Protein AF-A0A831KLI6-F1 (afdb_monomer)

pLDDT: mean 72.56, std 19.34, range [30.7, 95.62]

Foldseek 3Di:
DAEAEEPDAQEDDLLVLLQLLLQGQAYEYEHEPLDDYDPNQVLCVVVRRYDYHYFPPPLPPPPVLVVVVVVVLVVCVVDVDDAPVLVLQAVLQDDDPPPPVVSVVVVVVCVPDDDDDPNSLLSSLSVLSVQVNLQVVVVVVVVVVVVVCVVVDDPVVVVVDDDDPPPPPDPVPCPPRDHHPPDLVSLLVNLVSSCVRVVPPPDPSHAYEYQDPSNVCSLQVLLQVLVDPDPVPGDHFDKDKAKAFGSSPPDSVCSPPPLSVVLNVLSVVLQVVLLPDPDDDDDVVNVVSSVVNRVSRCVVCVPPDGDIKIKMKTFRAAHDPVSCVVVVPNVNCHSHIYIYIYD

Secondary structure (DSSP, 8-state):
--EEEE-S-SS--HHHHHHHHHH-SEEEEE--TTPPPPHHHHHHHHTTSEEEEPPSS--S-HHHHHHHHHHHHHHHTT-SSS-HHHHHHHHHT---S-TTHHHHHHHHHHTTS--S-HHHHHHHHHHHHHHHHHHHHHHHHHHHHHHHHHHS--HHHHTTT---------GGG----------HHHHHHHHHHHHHH-TT-S-TTPEEEES-HHHHHHHHHHHHHHH-SSGGG--PPPEEEEEEE--TT--GGGGGSHHHHHHHHHHHHHHHHHHH---SS--HHHHHHHHHHHHHHHHHSTTS---EEEEEEEEPPPPPHHHHHH-TTGGGTTTPEEEEEE-

Nearest PDB structures (foldseek):
  1nah-assembly1_A  TM=3.993E-01  e=4.333E+00  Escherichia coli
  5d87-assembly1_A-2  TM=2.872E-01  e=2.585E+00  Staphylococcus aureus subsp. aureus str. Newman
  6k0g-assembly1_A  TM=3.721E-01  e=9.675E+00  Bifidobacterium longum subsp. longum JCM 1217
  7kn1-assembly2_B  TM=1.980E-01  e=2.899E+00  Stenotrophomonas maltophilia K279a
  8x89-assembly1_A  TM=1.775E-01  e=2.305E+00  Streptococcus pneumoniae

Structure (mmCIF, N/CA/C/O backbone):
data_AF-A0A831KLI6-F1
#
_entry.id   AF-A0A831KLI6-F1
#
loop_
_atom_site.group_PDB
_atom_site.id
_atom_site.type_symbol
_atom_site.label_atom_id
_atom_site.label_alt_id
_atom_site.label_comp_id
_atom_site.label_asym_id
_atom_site.label_entity_id
_atom_site.label_seq_id
_atom_site.pdbx_PDB_ins_code
_atom_site.Cartn_x
_atom_site.Cartn_y
_atom_site.Cartn_z
_atom_site.occupancy
_atom_site.B_iso_or_equiv
_atom_site.auth_seq_id
_atom_site.auth_comp_id
_atom_site.auth_asym_id
_atom_site.auth_atom_id
_atom_site.pdbx_PDB_model_num
ATOM 1 N N . MET A 1 1 ? -17.277 -5.459 -1.497 1.00 60.66 1 MET A N 1
ATOM 2 C CA . MET A 1 1 ? -16.083 -5.512 -0.639 1.00 60.66 1 MET A CA 1
ATOM 3 C C . MET A 1 1 ? -15.164 -4.387 -1.074 1.00 60.66 1 MET A C 1
ATOM 5 O O . MET A 1 1 ? -15.073 -4.155 -2.275 1.00 60.66 1 MET A O 1
ATOM 9 N N . SER A 1 2 ? -14.585 -3.651 -0.132 1.00 84.75 2 SER A N 1
ATOM 10 C CA . SER A 1 2 ? -13.558 -2.641 -0.400 1.00 84.75 2 SER A CA 1
ATOM 11 C C . SER A 1 2 ? -12.199 -3.334 -0.412 1.00 84.75 2 SER A C 1
ATOM 13 O O . SER A 1 2 ? -11.823 -3.945 0.587 1.00 84.75 2 SER A O 1
ATOM 15 N N . SER A 1 3 ? -11.485 -3.280 -1.535 1.00 91.69 3 SER A N 1
ATOM 16 C CA . SER A 1 3 ? -10.152 -3.877 -1.666 1.00 91.69 3 SER A CA 1
ATOM 17 C C . SER A 1 3 ? -9.147 -2.843 -2.152 1.00 91.69 3 SER A C 1
ATOM 19 O O . SER A 1 3 ? -9.482 -1.969 -2.959 1.00 91.69 3 SER A O 1
ATOM 21 N N . ALA A 1 4 ? -7.921 -2.951 -1.650 1.00 93.50 4 ALA A N 1
ATOM 22 C CA . ALA A 1 4 ? -6.818 -2.088 -2.046 1.00 93.50 4 ALA A CA 1
ATOM 23 C C . ALA A 1 4 ? -5.598 -2.914 -2.432 1.00 93.50 4 ALA A C 1
ATOM 25 O O . ALA A 1 4 ? -5.299 -3.908 -1.779 1.00 93.50 4 ALA A O 1
ATOM 26 N N . ILE A 1 5 ? -4.884 -2.485 -3.468 1.00 93.50 5 ILE A N 1
ATOM 27 C CA . ILE A 1 5 ? -3.534 -2.962 -3.760 1.00 93.50 5 ILE A CA 1
ATOM 28 C C . ILE A 1 5 ? -2.525 -2.013 -3.117 1.00 93.50 5 ILE A C 1
ATOM 30 O O . ILE A 1 5 ? -2.659 -0.798 -3.241 1.00 93.50 5 ILE A O 1
ATOM 34 N N . VAL A 1 6 ? -1.513 -2.552 -2.448 1.00 93.38 6 VAL A N 1
ATOM 35 C CA . VAL A 1 6 ? -0.385 -1.758 -1.961 1.00 93.38 6 VAL A CA 1
ATOM 36 C C . VAL A 1 6 ? 0.731 -1.778 -2.997 1.00 93.38 6 VAL A C 1
ATOM 38 O O . VAL A 1 6 ? 1.058 -2.841 -3.537 1.00 93.38 6 VAL A O 1
ATOM 41 N N . LEU A 1 7 ? 1.291 -0.607 -3.294 1.00 90.94 7 LEU A N 1
ATOM 42 C CA . LEU A 1 7 ? 2.421 -0.467 -4.196 1.00 90.94 7 LEU A CA 1
ATOM 43 C C . LEU A 1 7 ? 3.419 0.597 -3.729 1.00 90.94 7 LEU A C 1
ATOM 45 O O . LEU A 1 7 ? 3.000 1.621 -3.196 1.00 90.94 7 LEU A O 1
ATOM 49 N N . PRO A 1 8 ? 4.712 0.427 -4.057 1.00 84.00 8 PRO A N 1
ATOM 50 C CA . PRO A 1 8 ? 5.341 -0.783 -4.588 1.00 84.00 8 PRO A CA 1
ATOM 51 C C . PRO A 1 8 ? 5.835 -1.727 -3.475 1.00 84.00 8 PRO A C 1
ATOM 53 O O . PRO A 1 8 ? 6.639 -2.615 -3.755 1.00 84.00 8 PRO A O 1
ATOM 56 N N . GLU A 1 9 ? 5.405 -1.529 -2.222 1.00 85.31 9 GLU A N 1
ATOM 57 C CA . GLU A 1 9 ? 5.895 -2.292 -1.072 1.00 85.31 9 GLU A CA 1
ATOM 58 C C . GLU A 1 9 ? 5.579 -3.788 -1.206 1.00 85.31 9 GLU A C 1
ATOM 60 O O . GLU A 1 9 ? 4.427 -4.196 -1.359 1.00 85.31 9 GLU A O 1
ATOM 65 N N . GLY A 1 10 ? 6.624 -4.611 -1.112 1.00 82.00 10 GLY A N 1
ATOM 66 C CA . GLY A 1 10 ? 6.526 -6.068 -1.107 1.00 82.00 10 GLY A CA 1
ATOM 67 C C . GLY A 1 10 ? 6.403 -6.652 0.300 1.00 82.00 10 GLY A C 1
ATOM 68 O O . GLY A 1 10 ? 5.774 -7.692 0.468 1.00 82.00 10 GLY A O 1
ATOM 69 N N . ARG A 1 11 ? 6.952 -5.985 1.326 1.00 87.50 11 ARG A N 1
ATOM 70 C CA . ARG A 1 11 ? 6.796 -6.353 2.745 1.00 87.50 11 ARG A CA 1
ATOM 71 C C . ARG A 1 11 ? 6.300 -5.163 3.553 1.00 87.50 11 ARG A C 1
ATOM 73 O O . ARG A 1 11 ? 6.724 -4.029 3.341 1.00 87.50 11 ARG A O 1
ATOM 80 N N . ILE A 1 12 ? 5.414 -5.440 4.505 1.00 89.88 12 ILE A N 1
ATOM 81 C CA . ILE A 1 12 ? 4.783 -4.423 5.346 1.00 89.88 12 ILE A CA 1
ATOM 82 C C . ILE A 1 12 ? 4.947 -4.813 6.817 1.00 89.88 12 ILE A C 1
ATOM 84 O O . ILE A 1 12 ? 4.752 -5.972 7.197 1.00 89.88 12 ILE A O 1
ATOM 88 N N . GLN A 1 13 ? 5.320 -3.832 7.640 1.00 88.94 13 GLN A N 1
ATOM 89 C CA . GLN A 1 13 ? 5.386 -3.971 9.095 1.00 88.94 13 GLN A CA 1
ATOM 90 C C . GLN A 1 13 ? 3.985 -4.142 9.697 1.00 88.94 13 GLN A C 1
ATOM 92 O O . GLN A 1 13 ? 3.001 -3.620 9.173 1.00 88.94 13 GLN A O 1
ATOM 97 N N . GLU A 1 14 ? 3.896 -4.835 10.831 1.00 90.94 14 GLU A N 1
ATOM 98 C CA . GLU A 1 14 ? 2.619 -5.206 11.451 1.00 90.94 14 GLU A CA 1
ATOM 99 C C . GLU A 1 14 ? 1.673 -4.015 11.663 1.00 90.94 14 GLU A C 1
ATOM 101 O O . GLU A 1 14 ? 0.508 -4.090 11.278 1.00 90.94 14 GLU A O 1
ATOM 106 N N . GLY A 1 15 ? 2.170 -2.901 12.212 1.00 89.81 15 GLY A N 1
ATOM 107 C CA . GLY A 1 15 ? 1.345 -1.723 12.486 1.00 89.81 15 GLY A CA 1
ATOM 108 C C . GLY A 1 15 ? 0.712 -1.126 11.227 1.00 89.81 15 GLY A C 1
ATOM 109 O O . GLY A 1 15 ? -0.493 -0.878 11.195 1.00 89.81 15 GLY A O 1
ATOM 110 N N . HIS A 1 16 ? 1.494 -0.967 10.156 1.00 91.38 16 HIS A N 1
ATOM 111 C CA . HIS A 1 16 ? 0.978 -0.478 8.876 1.00 91.38 16 HIS A CA 1
ATOM 112 C C . HIS A 1 16 ? -0.025 -1.454 8.251 1.00 91.38 16 HIS A C 1
ATOM 114 O O . HIS A 1 16 ? -1.058 -1.025 7.733 1.00 91.38 16 HIS A O 1
ATOM 120 N N . LEU A 1 17 ? 0.233 -2.763 8.342 1.00 94.06 17 LEU A N 1
ATOM 121 C CA . LEU A 1 17 ? -0.682 -3.779 7.824 1.00 94.06 17 LEU A CA 1
ATOM 122 C C . LEU A 1 17 ? -2.017 -3.768 8.578 1.00 94.06 17 LEU A C 1
ATOM 124 O O . LEU A 1 17 ? -3.070 -3.794 7.947 1.00 94.06 17 LEU A O 1
ATOM 128 N N . LYS A 1 18 ? -1.993 -3.653 9.910 1.00 93.75 18 LYS A N 1
ATOM 129 C CA . LYS A 1 18 ? -3.202 -3.510 10.735 1.00 93.75 18 LYS A CA 1
ATOM 130 C C . LYS A 1 18 ? -4.011 -2.272 10.363 1.00 93.75 18 LYS A C 1
ATOM 132 O O . LYS A 1 18 ? -5.228 -2.367 10.217 1.00 93.75 18 LYS A O 1
ATOM 137 N N . ASN A 1 19 ? -3.350 -1.135 10.141 1.00 93.19 19 ASN A N 1
ATOM 138 C CA . ASN A 1 19 ? -4.022 0.091 9.702 1.00 93.19 19 ASN A CA 1
ATOM 139 C C . ASN A 1 19 ? -4.728 -0.100 8.350 1.00 93.19 19 ASN A C 1
ATOM 141 O O . ASN A 1 19 ? -5.876 0.311 8.189 1.00 93.19 19 ASN A O 1
ATOM 145 N N . LEU A 1 20 ? -4.087 -0.785 7.397 1.00 94.69 20 LEU A N 1
ATOM 146 C CA . LEU A 1 20 ? -4.710 -1.130 6.117 1.00 94.69 20 LEU A CA 1
ATOM 147 C C . LEU A 1 20 ? -5.895 -2.094 6.306 1.00 94.69 20 LEU A C 1
ATOM 149 O O . LEU A 1 20 ? -6.989 -1.837 5.805 1.00 94.69 20 LEU A O 1
ATOM 153 N N . CYS A 1 21 ? -5.726 -3.169 7.078 1.00 94.75 21 CYS A N 1
ATOM 154 C CA . CYS A 1 21 ? -6.779 -4.155 7.339 1.00 94.75 21 CYS A CA 1
ATOM 155 C C . CYS A 1 21 ? -7.966 -3.592 8.144 1.00 94.75 21 CYS A C 1
ATOM 157 O O . CYS A 1 21 ? -9.042 -4.198 8.152 1.00 94.75 21 CYS A O 1
ATOM 159 N N . ALA A 1 22 ? -7.806 -2.451 8.820 1.00 93.31 22 ALA A N 1
ATOM 160 C CA . ALA A 1 22 ? -8.903 -1.744 9.480 1.00 93.31 22 ALA A CA 1
ATOM 161 C C . ALA A 1 22 ? -9.786 -0.982 8.474 1.00 93.31 22 ALA A C 1
ATOM 163 O O . ALA A 1 22 ? -10.975 -0.790 8.723 1.00 93.31 22 ALA A O 1
ATOM 164 N N . LEU A 1 23 ? -9.222 -0.577 7.331 1.00 94.44 23 LEU A N 1
ATOM 165 C CA . LEU A 1 23 ? -9.899 0.222 6.304 1.00 94.44 23 LEU A CA 1
ATOM 166 C C . LEU A 1 23 ? -10.439 -0.616 5.136 1.00 94.44 23 LEU A C 1
ATOM 168 O O . LEU A 1 23 ? -11.442 -0.240 4.529 1.00 94.44 23 LEU A O 1
ATOM 172 N N . PHE A 1 24 ? -9.799 -1.745 4.828 1.00 95.00 24 PHE A N 1
ATOM 173 C CA . PHE A 1 24 ? -10.143 -2.600 3.689 1.00 95.00 24 PHE A CA 1
ATOM 174 C C . PHE A 1 24 ? -10.597 -3.988 4.139 1.00 95.00 24 PHE A C 1
ATOM 176 O O . PHE A 1 24 ? -10.147 -4.501 5.163 1.00 95.00 24 PHE A O 1
ATOM 183 N N . ASP A 1 25 ? -11.490 -4.598 3.356 1.00 92.88 25 ASP A N 1
ATOM 184 C CA . ASP A 1 25 ? -11.910 -5.988 3.565 1.00 92.88 25 ASP A CA 1
ATOM 185 C C . ASP A 1 25 ? -10.772 -6.949 3.211 1.00 92.88 25 ASP A C 1
ATOM 187 O O . ASP A 1 25 ? -10.506 -7.890 3.952 1.00 92.88 25 ASP A O 1
ATOM 191 N N . VAL A 1 26 ? -10.097 -6.684 2.087 1.00 94.31 26 VAL A N 1
ATOM 192 C CA . VAL A 1 26 ? -8.937 -7.445 1.614 1.00 94.31 26 VAL A CA 1
ATOM 193 C C . VAL A 1 26 ? -7.875 -6.472 1.119 1.00 94.31 26 VAL A C 1
ATOM 195 O O . VAL A 1 26 ? -8.136 -5.615 0.270 1.00 94.31 26 VAL A O 1
ATOM 198 N N . VAL A 1 27 ? -6.668 -6.619 1.649 1.00 95.19 27 VAL A N 1
ATOM 199 C CA . VAL A 1 27 ? -5.471 -5.938 1.164 1.00 95.19 27 VAL A CA 1
ATOM 200 C C . VAL A 1 27 ? -4.776 -6.869 0.180 1.00 95.19 27 VAL A C 1
ATOM 202 O O . VAL A 1 27 ? -4.622 -8.059 0.433 1.00 95.19 27 VAL A O 1
ATOM 205 N N . HIS A 1 28 ? -4.347 -6.345 -0.955 1.00 94.62 28 HIS A N 1
ATOM 206 C CA . HIS A 1 28 ? -3.527 -7.062 -1.914 1.00 94.62 28 HIS A CA 1
ATOM 207 C C . HIS A 1 28 ? -2.109 -6.506 -1.852 1.00 94.62 28 HIS A C 1
ATOM 209 O O . HIS A 1 28 ? -1.919 -5.296 -1.738 1.00 94.62 28 HIS A O 1
ATOM 215 N N . ILE A 1 29 ? -1.114 -7.380 -1.950 1.00 93.06 29 ILE A N 1
ATOM 216 C CA . ILE A 1 29 ? 0.300 -7.002 -2.033 1.00 93.06 29 ILE A CA 1
ATOM 217 C C . ILE A 1 29 ? 0.921 -7.783 -3.175 1.00 93.06 29 ILE A C 1
ATOM 219 O O . ILE A 1 29 ? 0.700 -8.987 -3.294 1.00 93.06 29 ILE A O 1
ATOM 223 N N . ALA A 1 30 ? 1.699 -7.107 -4.011 1.00 89.31 30 ALA A N 1
ATOM 224 C CA . ALA A 1 30 ? 2.466 -7.764 -5.052 1.00 89.31 30 ALA A CA 1
ATOM 225 C C . ALA A 1 30 ? 3.908 -7.960 -4.571 1.00 89.31 30 ALA A C 1
ATOM 227 O O . ALA A 1 30 ? 4.593 -6.996 -4.235 1.00 89.31 30 ALA A O 1
ATOM 228 N N . MET A 1 31 ? 4.352 -9.213 -4.498 1.00 87.06 31 MET A N 1
ATOM 229 C CA . MET A 1 31 ? 5.605 -9.592 -3.853 1.00 87.06 31 MET A CA 1
ATOM 230 C C . MET A 1 31 ? 6.480 -10.416 -4.812 1.00 87.06 31 MET A C 1
ATOM 232 O O . MET A 1 31 ? 6.060 -11.493 -5.243 1.00 87.06 31 MET A O 1
ATOM 236 N N . PRO A 1 32 ? 7.703 -9.960 -5.140 1.00 80.81 32 PRO A N 1
ATOM 237 C CA . PRO A 1 32 ? 8.696 -10.749 -5.881 1.00 80.81 32 PRO A CA 1
ATOM 238 C C . PRO A 1 32 ? 8.996 -12.090 -5.205 1.00 80.81 32 PRO A C 1
ATOM 240 O O . PRO A 1 32 ? 8.929 -12.171 -3.982 1.00 80.81 32 PRO A O 1
ATOM 243 N N . TRP A 1 33 ? 9.356 -13.134 -5.960 1.00 74.62 33 TRP A N 1
ATOM 244 C CA . TRP A 1 33 ? 9.505 -14.505 -5.436 1.00 74.62 33 TRP A CA 1
ATOM 245 C C . TRP A 1 33 ? 10.508 -14.632 -4.286 1.00 74.62 33 TRP A C 1
ATOM 247 O O . TRP A 1 33 ? 10.241 -15.330 -3.317 1.00 74.62 33 TRP A O 1
ATOM 257 N N . VAL A 1 34 ? 11.616 -13.896 -4.349 1.00 67.19 34 VAL A N 1
ATOM 258 C CA . VAL A 1 34 ? 12.707 -13.987 -3.361 1.00 67.19 34 VAL A CA 1
ATOM 259 C C . VAL A 1 34 ? 12.418 -13.237 -2.060 1.00 67.19 34 VAL A C 1
ATOM 261 O O . VAL A 1 34 ? 13.147 -13.379 -1.081 1.00 67.19 34 VAL A O 1
ATOM 264 N N . MET A 1 35 ? 11.339 -12.455 -2.013 1.00 76.06 35 MET A N 1
ATOM 265 C CA . MET A 1 35 ? 10.859 -11.900 -0.755 1.00 76.06 35 MET A CA 1
ATOM 266 C C . MET A 1 35 ? 9.969 -12.909 -0.034 1.00 76.06 35 MET A C 1
ATOM 268 O O . MET A 1 35 ? 9.056 -13.489 -0.625 1.00 76.06 35 MET A O 1
ATOM 272 N N . GLU A 1 36 ? 10.192 -13.046 1.268 1.00 80.50 36 GLU A N 1
ATOM 273 C CA . GLU A 1 36 ? 9.323 -13.821 2.147 1.00 80.50 36 GLU A CA 1
ATOM 274 C C . GLU A 1 36 ? 8.365 -12.901 2.914 1.00 80.50 36 GLU A C 1
ATOM 276 O O . GLU A 1 36 ? 8.760 -11.803 3.324 1.00 80.50 36 GLU A O 1
ATOM 281 N N . PRO A 1 37 ? 7.105 -13.317 3.128 1.00 86.25 37 PRO A N 1
ATOM 282 C CA . PRO A 1 37 ? 6.168 -12.552 3.937 1.00 86.25 37 PRO A CA 1
ATOM 283 C C . PRO A 1 37 ? 6.639 -12.456 5.391 1.00 86.25 37 PRO A C 1
ATOM 285 O O . PRO A 1 37 ? 7.231 -13.382 5.941 1.00 86.25 37 PRO A O 1
ATOM 288 N N . THR A 1 38 ? 6.327 -11.335 6.042 1.00 88.69 38 THR A N 1
ATOM 289 C CA . THR A 1 38 ? 6.535 -11.190 7.489 1.00 88.69 38 THR A CA 1
ATOM 290 C C . THR A 1 38 ? 5.548 -12.071 8.264 1.00 88.69 38 THR A C 1
ATOM 292 O O . THR A 1 38 ? 4.497 -12.448 7.739 1.00 88.69 38 THR A O 1
ATOM 295 N N . ALA A 1 39 ? 5.831 -12.364 9.537 1.00 90.06 39 ALA A N 1
ATOM 296 C CA . ALA A 1 39 ? 4.922 -13.150 10.381 1.00 90.06 39 ALA A CA 1
ATOM 297 C C . ALA A 1 39 ? 3.504 -12.544 10.443 1.00 90.06 39 ALA A C 1
ATOM 299 O O . ALA A 1 39 ? 2.512 -13.261 10.321 1.00 90.06 39 ALA A O 1
ATOM 300 N N . ALA A 1 40 ? 3.406 -11.214 10.530 1.00 91.69 40 ALA A N 1
ATOM 301 C CA . ALA A 1 40 ? 2.135 -10.492 10.495 1.00 91.69 40 ALA A CA 1
ATOM 302 C C . ALA A 1 40 ? 1.387 -10.668 9.160 1.00 91.69 40 ALA A C 1
ATOM 304 O O . ALA A 1 40 ? 0.170 -10.832 9.149 1.00 91.69 40 ALA A O 1
ATOM 305 N N . MET A 1 41 ? 2.101 -10.680 8.029 1.00 93.00 41 MET A N 1
ATOM 306 C CA . MET A 1 41 ? 1.502 -10.930 6.713 1.00 93.00 41 MET A CA 1
ATOM 307 C C . MET A 1 41 ? 0.993 -12.367 6.575 1.00 93.00 41 MET A C 1
ATOM 309 O O . MET A 1 41 ? -0.072 -12.587 5.995 1.00 93.00 41 MET A O 1
ATOM 313 N N . VAL A 1 42 ? 1.717 -13.346 7.123 1.00 93.31 42 VAL A N 1
ATOM 314 C CA . VAL A 1 42 ? 1.263 -14.746 7.166 1.00 93.31 42 VAL A CA 1
ATOM 315 C C . VAL A 1 42 ? -0.033 -14.857 7.971 1.00 93.31 42 VAL A C 1
ATOM 317 O O . VAL A 1 42 ? -1.001 -15.452 7.496 1.00 93.31 42 VAL A O 1
ATOM 320 N N . GLU A 1 43 ? -0.093 -14.221 9.141 1.00 93.62 43 GLU A N 1
ATOM 321 C CA . GLU A 1 43 ? -1.289 -14.218 9.989 1.00 93.62 43 GLU A CA 1
ATOM 322 C C . GLU A 1 43 ? -2.479 -13.507 9.322 1.00 93.62 43 GLU A C 1
ATOM 324 O O . GLU A 1 43 ? -3.582 -14.053 9.269 1.00 93.62 43 GLU A O 1
ATOM 329 N N . ALA A 1 44 ? -2.264 -12.334 8.720 1.00 94.56 44 ALA A N 1
ATOM 330 C CA . ALA A 1 44 ? -3.306 -11.621 7.979 1.00 94.56 44 ALA A CA 1
ATOM 331 C C . ALA A 1 44 ? -3.832 -12.434 6.782 1.00 94.56 44 ALA A C 1
ATOM 333 O O . ALA A 1 44 ? -5.033 -12.423 6.500 1.00 94.56 44 ALA A O 1
ATOM 334 N N . SER A 1 45 ? -2.955 -13.180 6.100 1.00 94.81 45 SER A N 1
ATOM 335 C CA . SER A 1 45 ? -3.344 -14.071 4.998 1.00 94.81 45 SER A CA 1
ATOM 336 C C . SER A 1 45 ? -4.196 -15.240 5.499 1.00 94.81 45 SER A C 1
ATOM 338 O O . SER A 1 45 ? -5.211 -15.569 4.886 1.00 94.81 45 SER A O 1
ATOM 340 N N . ARG A 1 46 ? -3.845 -15.825 6.655 1.00 94.44 46 ARG A N 1
ATOM 341 C CA . ARG A 1 46 ? -4.626 -16.887 7.317 1.00 94.44 46 ARG A CA 1
ATOM 342 C C . ARG A 1 46 ? -6.045 -16.431 7.666 1.00 94.44 46 ARG A C 1
ATOM 344 O O . ARG A 1 46 ? -6.979 -17.225 7.596 1.00 94.44 46 ARG A O 1
ATOM 351 N N . LEU A 1 47 ? -6.206 -15.156 8.011 1.00 94.00 47 LEU A N 1
ATOM 352 C CA . LEU A 1 47 ? -7.494 -14.528 8.318 1.00 94.00 47 LEU A CA 1
ATOM 353 C C . LEU A 1 47 ? -8.246 -14.013 7.077 1.00 94.00 47 LEU A C 1
ATOM 355 O O . LEU A 1 47 ? -9.285 -13.373 7.229 1.00 94.00 47 LEU A O 1
ATOM 359 N N . ALA A 1 48 ? -7.742 -14.279 5.866 1.00 94.81 48 ALA A N 1
ATOM 360 C CA . ALA A 1 48 ? -8.282 -13.781 4.599 1.00 94.81 48 ALA A CA 1
ATOM 361 C C . ALA A 1 48 ? -8.363 -12.241 4.504 1.00 94.81 48 ALA A C 1
ATOM 363 O O . ALA A 1 48 ? -9.175 -11.703 3.755 1.00 94.81 48 ALA A O 1
ATOM 364 N N . LEU A 1 49 ? -7.511 -11.531 5.251 1.00 94.62 49 LEU A N 1
ATOM 365 C CA . LEU A 1 49 ? -7.393 -10.067 5.223 1.00 94.62 49 LEU A CA 1
ATOM 366 C C . LEU A 1 49 ? -6.321 -9.588 4.236 1.00 94.62 49 LEU A C 1
ATOM 368 O O . LEU A 1 49 ? -6.310 -8.415 3.862 1.00 94.62 49 LEU A O 1
ATOM 372 N N . LEU A 1 50 ? -5.416 -10.484 3.832 1.00 95.62 50 LEU A N 1
ATOM 373 C CA . LEU A 1 50 ? -4.315 -10.208 2.917 1.00 95.62 50 LEU A CA 1
ATOM 374 C C . LEU A 1 50 ? -4.251 -11.263 1.805 1.00 95.62 50 LEU A C 1
ATOM 376 O O . LEU A 1 50 ? -4.324 -12.461 2.069 1.00 95.62 50 LEU A O 1
ATOM 380 N N . GLN A 1 51 ? -4.046 -10.814 0.569 1.00 94.38 51 GLN A N 1
ATOM 381 C CA . GLN A 1 51 ? -3.733 -11.664 -0.575 1.00 94.38 51 GLN A CA 1
ATOM 382 C C . GLN A 1 51 ? -2.402 -11.241 -1.200 1.00 94.38 51 GLN A C 1
ATOM 384 O O . GLN A 1 51 ? -2.237 -10.104 -1.644 1.00 94.38 51 GLN A O 1
ATOM 389 N N . ILE A 1 52 ? -1.461 -12.181 -1.269 1.00 91.44 52 ILE A N 1
ATOM 390 C CA . ILE A 1 52 ? -0.139 -11.959 -1.859 1.00 91.44 52 ILE A CA 1
ATOM 391 C C . ILE A 1 52 ? -0.141 -12.457 -3.304 1.00 91.44 52 ILE A C 1
ATOM 393 O O . ILE A 1 52 ? -0.433 -13.622 -3.574 1.00 91.44 52 ILE A O 1
ATOM 397 N N . HIS A 1 53 ? 0.215 -11.574 -4.231 1.00 89.81 53 HIS A N 1
ATOM 398 C CA . HIS A 1 53 ? 0.366 -11.867 -5.652 1.00 89.81 53 HIS A CA 1
ATOM 399 C C . HIS A 1 53 ? 1.842 -12.050 -5.983 1.00 89.81 53 HIS A C 1
ATOM 401 O O . HIS A 1 53 ? 2.660 -11.180 -5.686 1.00 89.81 53 HIS A O 1
ATOM 407 N N . ARG A 1 54 ? 2.181 -13.169 -6.621 1.00 85.31 54 ARG A N 1
ATOM 408 C CA . ARG A 1 54 ? 3.534 -13.446 -7.114 1.00 85.31 54 ARG A CA 1
ATOM 409 C C . ARG A 1 54 ? 3.606 -13.217 -8.631 1.00 85.31 54 ARG A C 1
ATOM 411 O O . ARG A 1 54 ? 2.579 -13.360 -9.303 1.00 85.31 54 ARG A O 1
ATOM 418 N N . PRO A 1 55 ? 4.778 -12.860 -9.189 1.00 81.00 55 PRO A N 1
ATOM 419 C CA . PRO A 1 55 ? 4.943 -12.744 -10.635 1.00 81.00 55 PRO A CA 1
ATOM 420 C C . PRO A 1 55 ? 4.586 -14.062 -11.336 1.00 81.00 55 PRO A C 1
ATOM 422 O O . PRO A 1 55 ? 4.954 -15.137 -10.861 1.00 81.00 55 PRO A O 1
ATOM 425 N N . LYS A 1 56 ? 3.878 -13.986 -12.473 1.00 73.56 56 LYS A N 1
ATOM 426 C CA . LYS A 1 56 ? 3.495 -15.172 -13.271 1.00 73.56 56 LYS A CA 1
ATOM 427 C C . LYS A 1 56 ? 4.702 -15.875 -13.879 1.00 73.56 56 LYS A C 1
ATOM 429 O O . LYS A 1 56 ? 4.703 -17.094 -14.017 1.00 73.56 56 LYS A O 1
ATOM 434 N N . GLU A 1 57 ? 5.710 -15.095 -14.251 1.00 64.62 57 GLU A N 1
ATOM 435 C CA . GLU A 1 57 ? 7.003 -15.610 -14.669 1.00 64.62 57 GLU A CA 1
ATOM 436 C C . GLU A 1 57 ? 7.696 -16.169 -13.427 1.00 64.62 57 GLU A C 1
ATOM 438 O O . GLU A 1 57 ? 8.333 -15.454 -12.652 1.00 64.62 57 GLU A O 1
ATOM 443 N N . ALA A 1 58 ? 7.516 -17.472 -13.212 1.00 53.81 58 ALA A N 1
ATOM 444 C CA . ALA A 1 58 ? 8.405 -18.249 -12.374 1.00 53.81 58 ALA A CA 1
ATOM 445 C C . ALA A 1 58 ? 9.756 -18.237 -13.083 1.00 53.81 58 ALA A C 1
ATOM 447 O O . ALA A 1 58 ? 10.027 -19.067 -13.949 1.00 53.81 58 ALA A O 1
ATOM 448 N N . LEU A 1 59 ? 10.569 -17.226 -12.787 1.00 52.78 59 LEU A N 1
ATOM 449 C CA . LEU A 1 59 ? 11.968 -17.239 -13.163 1.00 52.78 59 LEU A CA 1
ATOM 450 C C . LEU A 1 59 ? 12.554 -18.509 -12.564 1.00 52.78 59 LEU A C 1
ATOM 452 O O . LEU A 1 59 ? 12.713 -18.638 -11.352 1.00 52.78 59 LEU A O 1
ATOM 456 N N . GLY A 1 60 ? 12.755 -19.502 -13.427 1.00 45.50 60 GLY A N 1
ATOM 457 C CA . GLY A 1 60 ? 13.398 -20.734 -13.040 1.00 45.50 60 GLY A CA 1
ATOM 458 C C . GLY A 1 60 ? 14.757 -20.356 -12.482 1.00 45.50 60 GLY A C 1
ATOM 459 O O . GLY A 1 60 ? 15.554 -19.790 -13.220 1.00 45.50 60 GLY A O 1
ATOM 460 N N . ARG A 1 61 ? 14.990 -20.723 -11.215 1.00 51.72 61 ARG A N 1
ATOM 461 C CA . ARG A 1 61 ? 16.234 -20.597 -10.433 1.00 51.72 61 ARG A CA 1
ATOM 462 C C . ARG A 1 61 ? 16.236 -19.421 -9.447 1.00 51.72 61 ARG A C 1
ATOM 464 O O . ARG A 1 61 ? 17.022 -18.484 -9.560 1.00 51.72 61 ARG A O 1
ATOM 471 N N . ASP A 1 62 ? 15.492 -19.593 -8.350 1.00 54.66 62 ASP A N 1
ATOM 472 C CA . ASP A 1 62 ? 15.765 -18.926 -7.062 1.00 54.66 62 ASP A CA 1
ATOM 473 C C . ASP A 1 62 ? 17.263 -18.945 -6.702 1.00 54.66 62 ASP A C 1
ATOM 475 O O . ASP A 1 62 ? 17.770 -18.034 -6.052 1.00 54.66 62 ASP A O 1
ATOM 479 N N . THR A 1 63 ? 17.990 -19.980 -7.132 1.00 56.50 63 THR A N 1
ATOM 480 C CA . THR A 1 63 ? 19.432 -20.140 -6.931 1.00 56.50 63 THR A CA 1
ATOM 481 C C . THR A 1 63 ? 20.272 -19.111 -7.689 1.00 56.50 63 THR A C 1
ATOM 483 O O . THR A 1 63 ? 21.248 -18.623 -7.126 1.00 56.50 63 THR A O 1
ATOM 486 N N . GLU A 1 64 ? 19.902 -18.735 -8.916 1.00 56.22 64 GLU A N 1
ATOM 487 C CA . GLU A 1 64 ? 20.632 -17.724 -9.699 1.00 56.22 64 GLU A CA 1
ATOM 488 C C . GLU A 1 64 ? 20.408 -16.324 -9.141 1.00 56.22 64 GLU A C 1
ATOM 490 O O . GLU A 1 64 ? 21.365 -15.581 -8.939 1.00 56.22 64 GLU A O 1
ATOM 495 N N . LEU A 1 65 ? 19.163 -15.991 -8.791 1.00 59.81 65 LEU A N 1
ATOM 496 C CA . LEU A 1 65 ? 18.840 -14.714 -8.158 1.00 59.81 65 LEU A CA 1
ATOM 497 C C . LEU A 1 65 ? 19.525 -14.576 -6.788 1.00 59.81 65 LEU A C 1
ATOM 499 O O . LEU A 1 65 ? 20.112 -13.538 -6.489 1.00 59.81 65 LEU A O 1
ATOM 503 N N . ARG A 1 66 ? 19.528 -15.635 -5.966 1.00 62.00 66 ARG A N 1
ATOM 504 C CA . ARG A 1 66 ? 20.260 -15.646 -4.687 1.00 62.00 66 ARG A CA 1
ATOM 505 C C . ARG A 1 66 ? 21.777 -15.537 -4.882 1.00 62.00 66 ARG A C 1
ATOM 507 O O . ARG A 1 66 ? 22.418 -14.856 -4.084 1.00 62.00 66 ARG A O 1
ATOM 514 N N . SER A 1 67 ? 22.345 -16.165 -5.918 1.00 60.97 67 SER A N 1
ATOM 515 C CA . SER A 1 67 ? 23.772 -16.016 -6.258 1.00 60.97 67 SER A CA 1
ATOM 516 C C . SER A 1 67 ? 24.097 -14.577 -6.641 1.00 60.97 67 SER A C 1
ATOM 518 O O . SER A 1 67 ? 24.995 -13.989 -6.052 1.00 60.97 67 SER A O 1
ATOM 520 N N . LEU A 1 68 ? 23.300 -13.967 -7.522 1.00 60.16 68 LEU A N 1
ATOM 521 C CA . LEU A 1 68 ? 23.483 -12.582 -7.962 1.00 60.16 68 LEU A CA 1
ATOM 522 C C . LEU A 1 68 ? 23.340 -11.575 -6.817 1.00 60.16 68 LEU A C 1
ATOM 524 O O . LEU A 1 68 ? 24.133 -10.644 -6.718 1.00 60.16 68 LEU A O 1
ATOM 528 N N . LEU A 1 69 ? 22.374 -11.768 -5.912 1.00 58.22 69 LEU A N 1
ATOM 529 C CA . LEU A 1 69 ? 22.247 -10.929 -4.714 1.00 58.22 69 LEU A CA 1
ATOM 530 C C . LEU A 1 69 ? 23.468 -11.070 -3.789 1.00 58.22 69 LEU A C 1
ATOM 532 O O . LEU A 1 69 ? 23.911 -10.086 -3.196 1.00 58.22 69 LEU A O 1
ATOM 536 N N . LYS A 1 70 ? 24.042 -12.275 -3.681 1.00 59.91 70 LYS A N 1
ATOM 537 C CA . LYS A 1 70 ? 25.256 -12.533 -2.892 1.00 59.91 70 LYS A CA 1
ATOM 538 C C . LYS A 1 70 ? 26.502 -11.924 -3.542 1.00 59.91 70 LYS A C 1
ATOM 540 O O . LYS A 1 70 ? 27.296 -11.294 -2.850 1.00 59.91 70 LYS A O 1
ATOM 545 N N . GLU A 1 71 ? 26.659 -12.081 -4.853 1.00 57.19 71 GLU A N 1
ATOM 546 C CA . GLU A 1 71 ? 27.729 -11.463 -5.645 1.00 57.19 71 GLU A CA 1
ATOM 547 C C . GLU A 1 71 ? 27.656 -9.939 -5.557 1.00 57.19 71 GLU A C 1
ATOM 549 O O . GLU A 1 71 ? 28.661 -9.287 -5.276 1.00 57.19 71 GLU A O 1
ATOM 554 N N . TYR A 1 72 ? 26.453 -9.374 -5.664 1.00 54.31 72 TYR A N 1
ATOM 555 C CA . TYR A 1 72 ? 26.222 -7.952 -5.460 1.00 54.31 72 TYR A CA 1
ATOM 556 C C . TYR A 1 72 ? 26.607 -7.493 -4.052 1.00 54.31 72 TYR A C 1
ATOM 558 O O . TYR A 1 72 ? 27.298 -6.486 -3.921 1.00 54.31 72 TYR A O 1
ATOM 566 N N . LYS A 1 73 ? 26.228 -8.231 -2.998 1.00 53.28 73 LYS A N 1
ATOM 567 C CA . LYS A 1 73 ? 26.628 -7.892 -1.623 1.00 53.28 73 LYS A CA 1
ATOM 568 C C . LYS A 1 73 ? 28.149 -7.793 -1.483 1.00 53.28 73 LYS A C 1
ATOM 570 O O . LYS A 1 73 ? 28.646 -6.868 -0.848 1.00 53.28 73 LYS A O 1
ATOM 575 N N . ASN A 1 74 ? 28.876 -8.691 -2.140 1.00 50.06 74 ASN A N 1
ATOM 576 C CA . ASN A 1 74 ? 30.338 -8.697 -2.152 1.00 50.06 74 ASN A CA 1
ATOM 577 C C . ASN A 1 74 ? 30.950 -7.550 -2.986 1.00 50.06 74 ASN A C 1
ATOM 579 O O . ASN A 1 74 ? 32.044 -7.078 -2.684 1.00 50.06 74 ASN A O 1
ATOM 583 N N . LEU A 1 75 ? 30.258 -7.075 -4.023 1.00 45.28 75 LEU A N 1
ATOM 584 C CA . LEU A 1 75 ? 30.723 -5.996 -4.903 1.00 45.28 75 LEU A CA 1
ATOM 585 C C . LEU A 1 75 ? 30.341 -4.594 -4.423 1.00 45.28 75 LEU A C 1
ATOM 587 O O . LEU A 1 75 ? 31.146 -3.678 -4.561 1.00 45.28 75 LEU A O 1
ATOM 591 N N . ALA A 1 76 ? 29.170 -4.411 -3.814 1.00 45.28 76 ALA A N 1
ATOM 592 C CA . ALA A 1 76 ? 28.782 -3.161 -3.154 1.00 45.28 76 ALA A CA 1
ATOM 593 C C . ALA A 1 76 ? 29.743 -2.813 -2.003 1.00 45.28 76 ALA A C 1
ATOM 595 O O . ALA A 1 76 ? 30.049 -1.646 -1.773 1.00 45.28 76 ALA A O 1
ATOM 596 N N . LEU A 1 77 ? 30.290 -3.842 -1.348 1.00 47.50 77 LEU A N 1
ATOM 597 C CA . LEU A 1 77 ? 31.415 -3.733 -0.420 1.00 47.50 77 LEU A CA 1
ATOM 598 C C . LEU A 1 77 ? 32.678 -3.130 -1.058 1.00 47.50 77 LEU A C 1
ATOM 600 O O . LEU A 1 77 ? 33.452 -2.462 -0.379 1.00 47.50 77 LEU A O 1
ATOM 604 N N . SER A 1 78 ? 32.877 -3.355 -2.356 1.00 38.75 78 SER A N 1
ATOM 605 C CA . SER A 1 78 ? 34.073 -2.954 -3.104 1.00 38.75 78 SER A CA 1
ATOM 606 C C . SER A 1 78 ? 33.894 -1.634 -3.874 1.00 38.75 78 SER A C 1
ATOM 608 O O . SER A 1 78 ? 34.873 -0.945 -4.145 1.00 38.75 78 SER A O 1
ATOM 610 N N . TYR A 1 79 ? 32.656 -1.253 -4.209 1.00 40.59 79 TYR A N 1
ATOM 611 C CA . TYR A 1 79 ? 32.324 -0.067 -5.005 1.00 40.59 79 TYR A CA 1
ATOM 612 C C . TYR A 1 79 ? 31.309 0.819 -4.274 1.00 40.59 79 TYR A C 1
ATOM 614 O O . TYR A 1 79 ? 30.102 0.705 -4.473 1.00 40.59 79 TYR A O 1
ATOM 622 N N . ARG A 1 80 ? 31.803 1.760 -3.460 1.00 44.47 80 ARG A N 1
ATOM 623 C CA . ARG A 1 80 ? 30.966 2.753 -2.757 1.00 44.47 80 ARG A CA 1
ATOM 624 C C . ARG A 1 80 ? 30.401 3.868 -3.654 1.00 44.47 80 ARG A C 1
ATOM 626 O O . ARG A 1 80 ? 29.518 4.592 -3.211 1.00 44.47 80 ARG A O 1
ATOM 633 N N . GLU A 1 81 ? 30.887 4.021 -4.888 1.00 42.75 81 GLU A N 1
ATOM 634 C CA . GLU A 1 81 ? 30.629 5.222 -5.713 1.00 42.75 81 GLU A CA 1
ATOM 635 C C . GLU A 1 81 ? 29.831 4.966 -7.009 1.00 42.75 81 GLU A C 1
ATOM 637 O O . GLU A 1 81 ? 29.443 5.906 -7.703 1.00 42.75 81 GLU A O 1
ATOM 642 N N . GLY A 1 82 ? 29.556 3.705 -7.363 1.00 48.56 82 GLY A N 1
ATOM 643 C CA . GLY A 1 82 ? 28.828 3.343 -8.584 1.00 48.56 82 GLY A CA 1
ATOM 644 C C . GLY A 1 82 ? 27.334 3.126 -8.337 1.00 48.56 82 GLY A C 1
ATOM 645 O O . GLY A 1 82 ? 26.953 2.240 -7.580 1.00 48.56 82 GLY A O 1
ATOM 646 N N . GLY A 1 83 ? 26.468 3.902 -8.994 1.00 51.44 83 GLY A N 1
ATOM 647 C CA . GLY A 1 83 ? 25.014 3.731 -8.899 1.00 51.44 83 GLY A CA 1
ATOM 648 C C . GLY A 1 83 ? 24.529 2.354 -9.384 1.00 51.44 83 GLY A C 1
ATOM 649 O O . GLY A 1 83 ? 24.900 1.887 -10.462 1.00 51.44 83 GLY A O 1
ATOM 650 N N . LEU A 1 84 ? 23.652 1.726 -8.596 1.00 48.66 84 LEU A N 1
ATOM 651 C CA . LEU A 1 84 ? 23.137 0.367 -8.797 1.00 48.66 84 LEU A CA 1
ATOM 652 C C . LEU A 1 84 ? 22.406 0.144 -10.130 1.00 48.66 84 LEU A C 1
ATOM 654 O O . LEU A 1 84 ? 22.553 -0.914 -10.741 1.00 48.66 84 LEU A O 1
ATOM 658 N N . SER A 1 85 ? 21.591 1.104 -10.572 1.00 50.72 85 SER A N 1
ATOM 659 C CA . SER A 1 85 ? 20.791 0.967 -11.798 1.00 50.72 85 SER A CA 1
ATOM 660 C C . SER A 1 85 ? 21.683 0.813 -13.031 1.00 50.72 85 SER A C 1
ATOM 662 O O . SER A 1 85 ? 21.401 -0.012 -13.898 1.00 50.72 85 SER A O 1
ATOM 664 N N . SER A 1 86 ? 22.803 1.533 -13.067 1.00 51.84 86 SER A N 1
ATOM 665 C CA . SER A 1 86 ? 23.817 1.426 -14.116 1.00 51.84 86 SER A CA 1
ATOM 666 C C . SER A 1 86 ? 24.565 0.092 -14.064 1.00 51.84 86 SER A C 1
ATOM 668 O O . SER A 1 86 ? 24.827 -0.496 -15.109 1.00 51.84 86 SER A O 1
ATOM 670 N N . TYR A 1 87 ? 24.864 -0.412 -12.862 1.00 51.56 87 TYR A N 1
ATOM 671 C CA . TYR A 1 87 ? 25.570 -1.682 -12.673 1.00 51.56 87 TYR A CA 1
ATOM 672 C C . TYR A 1 87 ? 24.712 -2.894 -13.047 1.00 51.56 87 TYR A C 1
ATOM 674 O O . TYR A 1 87 ? 25.130 -3.709 -13.861 1.00 51.56 87 TYR A O 1
ATOM 682 N N . LEU A 1 88 ? 23.494 -3.008 -12.510 1.00 53.22 88 LEU A N 1
ATOM 683 C CA . LEU A 1 88 ? 22.624 -4.153 -12.796 1.00 53.22 88 LEU A CA 1
ATOM 684 C C . LEU A 1 88 ? 22.262 -4.232 -14.279 1.00 53.22 88 LEU A C 1
ATOM 686 O O . LEU A 1 88 ? 22.186 -5.325 -14.829 1.00 53.22 88 LEU A O 1
ATOM 690 N N . ARG A 1 89 ? 22.098 -3.082 -14.943 1.00 53.28 89 ARG A N 1
ATOM 691 C CA . ARG A 1 89 ? 21.921 -3.042 -16.396 1.00 53.28 89 ARG A CA 1
ATOM 692 C C . ARG A 1 89 ? 23.172 -3.530 -17.131 1.00 53.28 89 ARG A C 1
ATOM 694 O O . ARG A 1 89 ? 23.026 -4.283 -18.079 1.00 53.28 89 ARG A O 1
ATOM 701 N N . ALA A 1 90 ? 24.376 -3.166 -16.695 1.00 49.41 90 ALA A N 1
ATOM 702 C CA . ALA A 1 90 ? 25.618 -3.626 -17.323 1.00 49.41 90 ALA A CA 1
ATOM 703 C C . ALA A 1 90 ? 25.896 -5.127 -17.097 1.00 49.41 90 ALA A C 1
ATOM 705 O O . ALA A 1 90 ? 26.281 -5.827 -18.027 1.00 49.41 90 ALA A O 1
ATOM 706 N N . VAL A 1 91 ? 25.660 -5.640 -15.886 1.00 46.94 91 VAL A N 1
ATOM 707 C CA . VAL A 1 91 ? 25.983 -7.029 -15.511 1.00 46.94 91 VAL A CA 1
ATOM 708 C C . VAL A 1 91 ? 24.949 -8.035 -16.012 1.00 46.94 91 VAL A C 1
ATOM 710 O O . VAL A 1 91 ? 25.317 -9.110 -16.474 1.00 46.94 91 VAL A O 1
ATOM 713 N N . ILE A 1 92 ? 23.656 -7.698 -15.974 1.00 49.88 92 ILE A N 1
ATOM 714 C CA . ILE A 1 92 ? 22.588 -8.616 -16.410 1.00 49.88 92 ILE A CA 1
ATOM 715 C C . ILE A 1 92 ? 22.475 -8.672 -17.945 1.00 49.88 92 ILE A C 1
ATOM 717 O O . ILE A 1 92 ? 22.019 -9.680 -18.484 1.00 49.88 92 ILE A O 1
ATOM 721 N N . LEU A 1 93 ? 22.893 -7.621 -18.666 1.00 52.50 93 LEU A N 1
ATOM 722 C CA . LEU A 1 93 ? 22.766 -7.537 -20.131 1.00 52.50 93 LEU A CA 1
ATOM 723 C C . LEU A 1 93 ? 23.994 -8.028 -20.918 1.00 52.50 93 LEU A C 1
ATOM 725 O O . LEU A 1 93 ? 23.948 -8.019 -22.146 1.00 52.50 93 LEU A O 1
ATOM 729 N N . GLY A 1 94 ? 25.035 -8.528 -20.247 1.00 42.38 94 GLY A N 1
ATOM 730 C CA . GLY A 1 94 ? 26.173 -9.178 -20.901 1.00 42.38 94 GLY A CA 1
ATOM 731 C C . GLY A 1 94 ? 27.332 -8.232 -21.236 1.00 42.38 94 GLY A C 1
ATOM 732 O O . GLY A 1 94 ? 27.317 -7.510 -22.226 1.00 42.38 94 GLY A O 1
ATOM 733 N N . ASP A 1 95 ? 28.335 -8.309 -20.371 1.00 37.03 95 ASP A N 1
ATOM 734 C CA . ASP A 1 95 ? 29.770 -8.016 -20.465 1.00 37.03 95 ASP A CA 1
ATOM 735 C C . ASP A 1 95 ? 30.390 -7.487 -21.788 1.00 37.03 95 ASP A C 1
ATOM 737 O O . ASP A 1 95 ? 30.519 -8.219 -22.771 1.00 37.03 95 ASP A O 1
ATOM 741 N N . LYS A 1 96 ? 30.897 -6.240 -21.743 1.00 38.50 96 LYS A N 1
ATOM 742 C CA . LYS A 1 96 ? 32.200 -5.795 -22.294 1.00 38.50 96 LYS A CA 1
ATOM 743 C C . LYS A 1 96 ? 32.689 -4.582 -21.495 1.00 38.50 96 LYS A C 1
ATOM 745 O O . LYS A 1 96 ? 31.936 -3.635 -21.311 1.00 38.50 96 LYS A O 1
ATOM 750 N N . GLU A 1 97 ? 33.946 -4.574 -21.061 1.00 41.47 97 GLU A N 1
ATOM 751 C CA . GLU A 1 97 ? 34.563 -3.575 -20.161 1.00 41.47 97 GLU A CA 1
ATOM 752 C C . GLU A 1 97 ? 34.726 -2.132 -20.716 1.00 41.47 97 GLU A C 1
ATOM 754 O O . GLU A 1 97 ? 35.347 -1.292 -20.068 1.00 41.47 97 GLU A O 1
ATOM 759 N N . GLU A 1 98 ? 34.129 -1.766 -21.855 1.00 43.03 98 GLU A N 1
ATOM 760 C CA . GLU A 1 98 ? 34.237 -0.416 -22.453 1.00 43.03 98 GLU A CA 1
ATOM 761 C C . GLU A 1 98 ? 32.897 0.354 -22.445 1.00 43.03 98 GLU A C 1
ATOM 763 O O . GLU A 1 98 ? 32.474 0.985 -23.406 1.00 43.03 98 GLU A O 1
ATOM 768 N N . THR A 1 99 ? 32.175 0.311 -21.326 1.00 44.94 99 THR A N 1
ATOM 769 C CA . THR A 1 99 ? 30.707 0.471 -21.321 1.00 44.94 99 THR A CA 1
ATOM 770 C C . THR A 1 99 ? 30.177 1.555 -20.376 1.00 44.94 99 THR A C 1
ATOM 772 O O . THR A 1 99 ? 29.197 1.362 -19.665 1.00 44.94 99 THR A O 1
ATOM 775 N N . ARG A 1 100 ? 30.746 2.768 -20.372 1.00 39.97 100 ARG A N 1
ATOM 776 C CA . ARG A 1 100 ? 30.018 3.939 -19.810 1.00 39.97 100 ARG A CA 1
ATOM 777 C C . ARG A 1 100 ? 29.201 4.685 -20.866 1.00 39.97 100 ARG A C 1
ATOM 779 O O . ARG A 1 100 ? 28.062 5.070 -20.598 1.00 39.97 100 ARG A O 1
ATOM 786 N N . TRP A 1 101 ? 29.751 4.852 -22.069 1.00 37.34 101 TRP A N 1
ATOM 787 C CA . TRP A 1 101 ? 29.060 5.519 -23.177 1.00 37.34 101 TRP A CA 1
ATOM 788 C C . TRP A 1 101 ? 28.087 4.574 -23.893 1.00 37.34 101 TRP A C 1
ATOM 790 O O . TRP A 1 101 ? 26.913 4.908 -24.054 1.00 37.34 101 TRP A O 1
ATOM 800 N N . GLU A 1 102 ? 28.524 3.345 -24.178 1.00 39.91 102 GLU A N 1
ATOM 801 C CA . GLU A 1 102 ? 27.704 2.313 -24.826 1.00 39.91 102 GLU A CA 1
ATOM 802 C C . GLU A 1 102 ? 26.501 1.888 -23.970 1.00 39.91 102 GLU A C 1
ATOM 804 O O . GLU A 1 102 ? 25.437 1.596 -24.507 1.00 39.91 102 GLU A O 1
ATOM 809 N N . VAL A 1 103 ? 26.605 1.939 -22.635 1.00 36.94 103 VAL A N 1
ATOM 810 C CA . VAL A 1 103 ? 25.473 1.678 -21.726 1.00 36.94 103 VAL A CA 1
ATOM 811 C C . VAL A 1 103 ? 24.431 2.790 -21.806 1.00 36.94 103 VAL A C 1
ATOM 813 O O . VAL A 1 103 ? 23.243 2.497 -21.906 1.00 36.94 103 VAL A O 1
ATOM 816 N N . SER A 1 104 ? 24.836 4.063 -21.857 1.00 37.88 104 SER A N 1
ATOM 817 C CA . SER A 1 104 ? 23.888 5.175 -22.053 1.00 37.88 104 SER A CA 1
ATOM 818 C C . SER A 1 104 ? 23.208 5.131 -23.427 1.00 37.88 104 SER A C 1
ATOM 820 O O . SER A 1 104 ? 22.025 5.465 -23.545 1.00 37.88 104 SER A O 1
ATOM 822 N N . GLU A 1 105 ? 23.925 4.695 -24.462 1.00 38.12 105 GLU A N 1
ATOM 823 C CA . GLU A 1 105 ? 23.401 4.554 -25.823 1.00 38.12 105 GLU A CA 1
ATOM 824 C C . GLU A 1 105 ? 22.466 3.339 -25.953 1.00 38.12 105 GLU A C 1
ATOM 826 O O . GLU A 1 105 ? 21.364 3.452 -26.494 1.00 38.12 105 GLU A O 1
ATOM 831 N N . THR A 1 106 ? 22.822 2.217 -25.325 1.00 38.19 106 THR A N 1
ATOM 832 C CA . THR A 1 106 ? 21.998 1.002 -25.255 1.00 38.19 106 THR A CA 1
ATOM 833 C C . THR A 1 106 ? 20.725 1.227 -24.432 1.00 38.19 106 THR A C 1
ATOM 835 O O . THR A 1 106 ? 19.658 0.755 -24.812 1.00 38.19 106 THR A O 1
ATOM 838 N N . ILE A 1 107 ? 20.772 2.045 -23.374 1.00 37.00 107 ILE A N 1
ATOM 839 C CA . ILE A 1 107 ? 19.591 2.465 -22.596 1.00 37.00 107 ILE A CA 1
ATOM 840 C C . ILE A 1 107 ? 18.614 3.304 -23.447 1.00 37.00 107 ILE A C 1
ATOM 842 O O . ILE A 1 107 ? 17.390 3.152 -23.340 1.00 37.00 107 ILE A O 1
ATOM 846 N N . LYS A 1 108 ? 19.126 4.169 -24.331 1.00 38.03 108 LYS A N 1
ATOM 847 C CA . LYS A 1 108 ? 18.302 4.923 -25.297 1.00 38.03 108 LYS A CA 1
ATOM 848 C C . LYS A 1 108 ? 17.757 4.033 -26.424 1.00 38.03 108 LYS A C 1
ATOM 850 O O . LYS A 1 108 ? 16.650 4.263 -26.913 1.00 38.03 108 LYS A O 1
ATOM 855 N N . LEU A 1 109 ? 18.492 2.993 -26.812 1.00 36.16 109 LEU A N 1
ATOM 856 C CA . LEU A 1 109 ? 18.082 2.033 -27.841 1.00 36.16 109 LEU A CA 1
ATOM 857 C C . LEU A 1 109 ? 17.070 0.988 -27.331 1.00 36.16 109 LEU A C 1
ATOM 859 O O . LEU A 1 109 ? 16.114 0.687 -28.038 1.00 36.16 109 LEU A O 1
ATOM 863 N N . MET A 1 110 ? 17.188 0.501 -26.093 1.00 35.47 110 MET A N 1
ATOM 864 C CA . MET A 1 110 ? 16.245 -0.468 -25.503 1.00 35.47 110 MET A CA 1
ATOM 865 C C . MET A 1 110 ? 14.911 0.165 -25.093 1.00 35.47 110 MET A C 1
ATOM 867 O O . MET A 1 110 ? 13.865 -0.466 -25.211 1.00 35.47 110 MET A O 1
ATOM 871 N N . SER A 1 111 ? 14.908 1.443 -24.698 1.00 38.28 111 SER A N 1
ATOM 872 C CA . SER A 1 111 ? 13.657 2.194 -24.498 1.00 38.28 111 SER A CA 1
ATOM 873 C C . SER A 1 111 ? 12.908 2.490 -25.808 1.00 38.28 111 SER A C 1
ATOM 875 O O . SER A 1 111 ? 11.728 2.844 -25.766 1.00 38.28 111 SER A O 1
ATOM 877 N N . SER A 1 112 ? 13.558 2.312 -26.968 1.00 36.53 112 SER A N 1
ATOM 878 C CA . SER A 1 112 ? 12.988 2.583 -28.294 1.00 36.53 112 SER A CA 1
ATOM 879 C C . SER A 1 112 ? 12.783 1.346 -29.181 1.00 36.53 112 SER A C 1
ATOM 881 O O . SER A 1 112 ? 12.000 1.428 -30.130 1.00 36.53 112 SER A O 1
ATOM 883 N N . LYS A 1 113 ? 13.400 0.189 -28.890 1.00 32.66 113 LYS A N 1
ATOM 884 C CA . LYS A 1 113 ? 13.248 -1.044 -29.686 1.00 32.66 113 LYS A CA 1
ATOM 885 C C . LYS A 1 113 ? 13.130 -2.289 -28.798 1.00 32.66 113 LYS A C 1
ATOM 887 O O . LYS A 1 113 ? 14.090 -2.720 -28.170 1.00 32.66 113 LYS A O 1
ATOM 892 N N . GLY A 1 114 ? 11.929 -2.869 -28.773 1.00 35.88 114 GLY A N 1
ATOM 893 C CA . GLY A 1 114 ? 11.571 -4.039 -27.968 1.00 35.88 114 GLY A CA 1
ATOM 894 C C . GLY A 1 114 ? 12.124 -5.363 -28.494 1.00 35.88 114 GLY A C 1
ATOM 895 O O . GLY A 1 114 ? 11.392 -6.131 -29.113 1.00 35.88 114 GLY A O 1
ATOM 896 N N . SER A 1 115 ? 13.391 -5.662 -28.208 1.00 36.72 115 SER A N 1
ATOM 897 C CA . SER A 1 115 ? 13.900 -7.037 -28.275 1.00 36.72 115 SER A CA 1
ATOM 898 C C . SER A 1 115 ? 15.079 -7.253 -27.320 1.00 36.72 115 SER A C 1
ATOM 900 O O . SER A 1 115 ? 16.223 -6.960 -27.663 1.00 36.72 115 SER A O 1
ATOM 902 N N . VAL A 1 116 ? 14.799 -7.804 -26.139 1.00 35.44 116 VAL A N 1
ATOM 903 C CA . VAL A 1 116 ? 15.775 -8.464 -25.257 1.00 35.44 116 VAL A CA 1
ATOM 904 C C . VAL A 1 116 ? 15.155 -9.797 -24.826 1.00 35.44 116 VAL A C 1
ATOM 906 O O . VAL A 1 116 ? 13.936 -9.914 -24.705 1.00 35.44 116 VAL A O 1
ATOM 909 N N . THR A 1 117 ? 15.974 -10.838 -24.690 1.00 39.75 117 THR A N 1
ATOM 910 C CA . THR A 1 117 ? 15.562 -12.191 -24.287 1.00 39.75 117 THR A CA 1
ATOM 911 C C . THR A 1 117 ? 14.750 -12.166 -22.987 1.00 39.75 117 THR A C 1
ATOM 913 O O . THR A 1 117 ? 15.247 -11.703 -21.966 1.00 39.75 117 THR A O 1
ATOM 916 N N . GLN A 1 118 ? 13.531 -12.716 -23.017 1.00 44.44 118 GLN A N 1
ATOM 917 C CA . GLN A 1 118 ? 12.499 -12.621 -21.965 1.00 44.44 118 GLN A CA 1
ATOM 918 C C . GLN A 1 118 ? 12.931 -13.020 -20.533 1.00 44.44 118 GLN A C 1
ATOM 920 O O . GLN A 1 118 ? 12.243 -12.671 -19.583 1.00 44.44 118 GLN A O 1
ATOM 925 N N . GLY A 1 119 ? 14.050 -13.729 -20.339 1.00 48.53 119 GLY A N 1
ATOM 926 C CA . GLY A 1 119 ? 14.500 -14.177 -19.012 1.00 48.53 119 GLY A CA 1
ATOM 927 C C . GLY A 1 119 ? 15.293 -13.144 -18.197 1.00 48.53 119 GLY A C 1
ATOM 928 O O . GLY A 1 119 ? 15.145 -13.077 -16.981 1.00 48.53 119 GLY A O 1
ATOM 929 N N . THR A 1 120 ? 16.131 -12.317 -18.824 1.00 56.75 120 THR A N 1
ATOM 930 C CA . THR A 1 120 ? 17.042 -11.408 -18.095 1.00 56.75 120 THR A CA 1
ATOM 931 C C . THR A 1 120 ? 16.345 -10.140 -17.601 1.00 56.75 120 THR A C 1
ATOM 933 O O . THR A 1 120 ? 16.681 -9.618 -16.538 1.00 56.75 120 THR A O 1
ATOM 936 N N . GLU A 1 121 ? 15.319 -9.681 -18.321 1.00 64.31 121 GLU A N 1
ATOM 937 C CA . GLU A 1 121 ? 14.523 -8.513 -17.939 1.00 64.31 121 GLU A CA 1
ATOM 938 C C . GLU A 1 121 ? 13.724 -8.777 -16.654 1.00 64.31 121 GLU A C 1
ATOM 940 O O . GLU A 1 121 ? 13.853 -8.021 -15.695 1.00 64.31 121 GLU A O 1
ATOM 945 N N . GLY A 1 122 ? 12.990 -9.891 -16.558 1.00 66.44 122 GLY A N 1
ATOM 946 C CA . GLY A 1 122 ? 12.220 -10.220 -15.351 1.00 66.44 122 GLY A CA 1
ATOM 947 C C . GLY A 1 122 ? 13.086 -10.327 -14.087 1.00 66.44 122 GLY A C 1
ATOM 948 O O . GLY A 1 122 ? 12.658 -9.938 -12.998 1.00 66.44 122 GLY A O 1
ATOM 949 N N . LEU A 1 123 ? 14.328 -10.802 -14.227 1.00 67.69 123 LEU A N 1
ATOM 950 C CA . LEU A 1 123 ? 15.273 -10.941 -13.122 1.00 67.69 123 LEU A CA 1
ATOM 951 C C . LEU A 1 123 ? 15.717 -9.574 -12.596 1.00 67.69 123 LEU A C 1
ATOM 953 O O . LEU A 1 123 ? 15.690 -9.337 -11.387 1.00 67.69 123 LEU A O 1
ATOM 957 N N . TYR A 1 124 ? 16.050 -8.656 -13.507 1.00 71.81 124 TYR A N 1
ATOM 958 C CA . TYR A 1 124 ? 16.381 -7.274 -13.173 1.00 71.81 124 TYR A CA 1
ATOM 959 C C . TYR A 1 124 ? 15.256 -6.593 -12.387 1.00 71.81 124 TYR A C 1
ATOM 961 O O . TYR A 1 124 ? 15.501 -5.997 -11.336 1.00 71.81 124 TYR A O 1
ATOM 969 N N . LEU A 1 125 ? 14.013 -6.728 -12.857 1.00 76.56 125 LEU A N 1
ATOM 970 C CA . LEU A 1 125 ? 12.857 -6.113 -12.205 1.00 76.56 125 LEU A CA 1
ATOM 971 C C . LEU A 1 125 ? 12.646 -6.672 -10.791 1.00 76.56 125 LEU A C 1
ATOM 973 O O . LEU A 1 125 ? 12.343 -5.913 -9.870 1.00 76.56 125 LEU A O 1
ATOM 977 N N . GLN A 1 126 ? 12.842 -7.981 -10.595 1.00 76.94 126 GLN A N 1
ATOM 978 C CA . GLN A 1 126 ? 12.716 -8.598 -9.272 1.00 76.94 126 GLN A CA 1
ATOM 979 C C . GLN A 1 126 ? 13.807 -8.114 -8.307 1.00 76.94 126 GLN A C 1
ATOM 981 O O . GLN A 1 126 ? 13.496 -7.817 -7.152 1.00 76.94 126 GLN A O 1
ATOM 986 N N . ILE A 1 127 ? 15.053 -7.975 -8.776 1.00 72.94 127 ILE A N 1
ATOM 987 C CA . ILE A 1 127 ? 16.166 -7.425 -7.984 1.00 72.94 127 ILE A CA 1
ATOM 988 C C . ILE A 1 127 ? 15.891 -5.970 -7.601 1.00 72.94 127 ILE A C 1
ATOM 990 O O . ILE A 1 127 ? 16.070 -5.594 -6.443 1.00 72.94 127 ILE A O 1
ATOM 994 N N . LEU A 1 128 ? 15.427 -5.151 -8.548 1.00 75.94 128 LEU A N 1
ATOM 995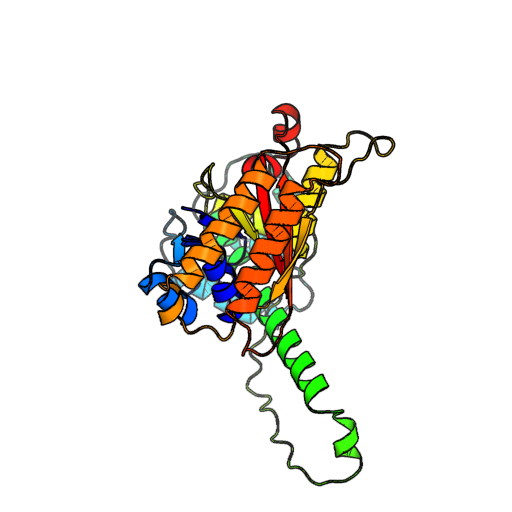 C CA . LEU A 1 128 ? 15.141 -3.741 -8.292 1.00 75.94 128 LEU A CA 1
ATOM 996 C C . LEU A 1 128 ? 14.083 -3.572 -7.194 1.00 75.94 128 LEU A C 1
ATOM 998 O O . LEU A 1 128 ? 14.273 -2.777 -6.274 1.00 75.94 128 LEU A O 1
ATOM 1002 N N . LEU A 1 129 ? 12.997 -4.349 -7.249 1.00 81.62 129 LEU A N 1
ATOM 1003 C CA . LEU A 1 129 ? 11.970 -4.333 -6.204 1.00 81.62 129 LEU A CA 1
ATOM 1004 C C . LEU A 1 129 ? 12.498 -4.854 -4.861 1.00 81.62 129 LEU A C 1
ATOM 1006 O O . LEU A 1 129 ? 12.135 -4.312 -3.818 1.00 81.62 129 LEU A O 1
ATOM 1010 N N . HIS A 1 130 ? 13.371 -5.868 -4.875 1.00 78.94 130 HIS A N 1
ATOM 1011 C CA . HIS A 1 130 ? 14.043 -6.366 -3.671 1.00 78.94 130 HIS A CA 1
ATOM 1012 C C . HIS A 1 130 ? 14.851 -5.276 -2.966 1.00 78.94 130 HIS A C 1
ATOM 1014 O O . HIS A 1 130 ? 14.668 -5.033 -1.774 1.00 78.94 130 HIS A O 1
ATOM 1020 N N . LEU A 1 131 ? 15.693 -4.571 -3.716 1.00 75.56 131 LEU A N 1
ATOM 1021 C CA . LEU A 1 131 ? 16.577 -3.544 -3.173 1.00 75.56 131 LEU A CA 1
ATOM 1022 C C . LEU A 1 131 ? 15.818 -2.276 -2.768 1.00 75.56 131 LEU A C 1
ATOM 1024 O O . LEU A 1 131 ? 16.162 -1.652 -1.762 1.00 75.56 131 LEU A O 1
ATOM 1028 N N . TYR A 1 132 ? 14.744 -1.932 -3.488 1.00 83.25 132 TYR A N 1
ATOM 1029 C CA . TYR A 1 132 ? 13.799 -0.910 -3.039 1.00 83.25 132 TYR A CA 1
ATOM 1030 C C . TYR A 1 132 ? 13.242 -1.260 -1.655 1.00 83.25 132 TYR A C 1
ATOM 1032 O O . TYR A 1 132 ? 13.324 -0.446 -0.738 1.00 83.25 132 TYR A O 1
ATOM 1040 N N . GLN A 1 133 ? 12.733 -2.483 -1.484 1.00 84.38 133 GLN A N 1
ATOM 1041 C CA . GLN A 1 133 ? 12.144 -2.925 -0.223 1.00 84.38 133 GLN A CA 1
ATOM 1042 C C . GLN A 1 133 ? 13.159 -2.903 0.925 1.00 84.38 133 GLN A C 1
ATOM 1044 O O . GLN A 1 133 ? 12.847 -2.391 1.998 1.00 84.38 133 GLN A O 1
ATOM 1049 N N . GLN A 1 134 ? 14.374 -3.407 0.693 1.00 76.75 134 GLN A N 1
ATOM 1050 C CA . GLN A 1 134 ? 15.446 -3.370 1.687 1.00 76.75 134 GLN A CA 1
ATOM 1051 C C . GLN A 1 134 ? 15.768 -1.925 2.093 1.00 76.75 134 GLN A C 1
ATOM 1053 O O . GLN A 1 134 ? 15.808 -1.607 3.275 1.00 76.75 134 GLN A O 1
ATOM 1058 N N . THR A 1 135 ? 15.886 -1.017 1.120 1.00 79.62 135 THR A N 1
ATOM 1059 C CA . THR A 1 135 ? 16.147 0.404 1.391 1.00 79.62 135 THR A CA 1
ATOM 1060 C C . THR A 1 135 ? 15.046 1.042 2.246 1.00 79.62 135 THR A C 1
ATOM 1062 O O . THR A 1 135 ? 15.348 1.827 3.145 1.00 79.62 135 THR A O 1
ATOM 1065 N N . GLN A 1 136 ? 13.774 0.719 1.987 1.00 82.44 136 GLN A N 1
ATOM 1066 C CA . GLN A 1 136 ? 12.646 1.246 2.763 1.00 82.44 136 GLN A CA 1
ATOM 1067 C C . GLN A 1 136 ? 12.619 0.701 4.192 1.00 82.44 136 GLN A C 1
ATOM 1069 O O . GLN A 1 136 ? 12.415 1.461 5.136 1.00 82.44 136 GLN A O 1
ATOM 1074 N N . GLU A 1 137 ? 12.858 -0.596 4.375 1.00 81.88 137 GLU A N 1
ATOM 1075 C CA . GLU A 1 137 ? 12.927 -1.202 5.707 1.00 81.88 137 GLU A CA 1
ATOM 1076 C C . GLU A 1 137 ? 14.031 -0.589 6.549 1.00 81.88 137 GLU A C 1
ATOM 1078 O O . GLU A 1 137 ? 13.797 -0.229 7.697 1.00 81.88 137 GLU A O 1
ATOM 1083 N N . SER A 1 138 ? 15.192 -0.374 5.950 1.00 77.56 138 SER A N 1
ATOM 1084 C CA . SER A 1 138 ? 16.324 0.235 6.623 1.00 77.56 138 SER A CA 1
ATOM 1085 C C . SER A 1 138 ? 16.123 1.705 6.968 1.00 77.56 138 SER A C 1
ATOM 1087 O O . SER A 1 138 ? 16.634 2.183 7.978 1.00 77.56 138 SER A O 1
ATOM 1089 N N . ARG A 1 139 ? 15.381 2.451 6.142 1.00 80.19 139 ARG A N 1
ATOM 1090 C CA . ARG A 1 139 ? 14.957 3.820 6.475 1.00 80.19 139 ARG A CA 1
ATOM 1091 C C . ARG A 1 139 ? 13.975 3.829 7.638 1.00 80.19 139 ARG A C 1
ATOM 1093 O O . ARG A 1 139 ? 14.116 4.651 8.536 1.00 80.19 139 ARG A O 1
ATOM 1100 N N . ASN A 1 140 ? 13.015 2.909 7.629 1.00 77.69 140 ASN A N 1
ATOM 1101 C CA . ASN A 1 140 ? 12.041 2.783 8.706 1.00 77.69 140 ASN A CA 1
ATOM 1102 C C . ASN A 1 140 ? 12.707 2.347 10.012 1.00 77.69 140 ASN A C 1
ATOM 1104 O O . ASN A 1 140 ? 12.379 2.898 11.054 1.00 77.69 140 ASN A O 1
ATOM 1108 N N . GLN A 1 141 ? 13.661 1.415 9.956 1.00 78.75 141 GLN A N 1
ATOM 1109 C CA . GLN A 1 141 ? 14.423 0.992 11.125 1.00 78.75 141 GLN A CA 1
ATOM 1110 C C . GLN A 1 141 ? 15.248 2.150 11.684 1.00 78.75 141 GLN A C 1
ATOM 1112 O O . GLN A 1 141 ? 15.100 2.471 12.852 1.00 78.75 141 GLN A O 1
ATOM 1117 N N . ALA A 1 142 ? 15.995 2.866 10.835 1.00 77.88 142 ALA A N 1
ATOM 1118 C CA . ALA A 1 142 ? 16.743 4.044 11.269 1.00 77.88 142 ALA A CA 1
ATOM 1119 C C . ALA A 1 142 ? 15.838 5.121 11.892 1.00 77.88 142 ALA A C 1
ATOM 1121 O O . ALA A 1 142 ? 16.236 5.770 12.852 1.00 77.88 142 ALA A O 1
ATOM 1122 N N . LYS A 1 143 ? 14.615 5.306 11.374 1.00 78.00 143 LYS A N 1
ATOM 1123 C CA . LYS A 1 143 ? 13.630 6.213 11.978 1.00 78.00 143 LYS A CA 1
ATOM 1124 C C . LYS A 1 143 ? 13.190 5.729 13.363 1.00 78.00 143 LYS A C 1
ATOM 1126 O O . LYS A 1 143 ? 13.172 6.527 14.285 1.00 78.00 143 LYS A O 1
ATOM 1131 N N . ILE A 1 144 ? 12.875 4.442 13.514 1.00 77.12 144 ILE A N 1
ATOM 1132 C CA . ILE A 1 144 ? 12.511 3.849 14.811 1.00 77.12 144 ILE A CA 1
ATOM 1133 C C . ILE A 1 144 ? 13.661 3.998 15.812 1.00 77.12 144 ILE A C 1
ATOM 1135 O O . ILE A 1 144 ? 13.423 4.364 16.960 1.00 77.12 144 ILE A O 1
ATOM 1139 N N . ASP A 1 145 ? 14.896 3.754 15.375 1.00 75.62 145 ASP A N 1
ATOM 1140 C CA . ASP A 1 145 ? 16.084 3.876 16.216 1.00 75.62 145 ASP A CA 1
ATOM 1141 C C . ASP A 1 145 ? 16.278 5.336 16.659 1.00 75.62 145 ASP A C 1
ATOM 1143 O O . ASP A 1 145 ? 16.472 5.593 17.845 1.00 75.62 145 ASP A O 1
ATOM 1147 N N . LEU A 1 146 ? 16.132 6.304 15.746 1.00 72.25 146 LEU A N 1
ATOM 1148 C CA . LEU A 1 146 ? 16.166 7.735 16.074 1.00 72.25 146 LEU A CA 1
ATOM 1149 C C . LEU A 1 146 ? 15.055 8.134 17.054 1.00 72.25 146 LEU A C 1
ATOM 1151 O O . LEU A 1 146 ? 15.350 8.757 18.071 1.00 72.25 146 LEU A O 1
ATOM 1155 N N . ASP A 1 147 ? 13.810 7.725 16.800 1.00 70.69 147 ASP A N 1
ATOM 1156 C CA . ASP A 1 147 ? 12.672 7.996 17.686 1.00 70.69 147 ASP A CA 1
ATOM 1157 C C . ASP A 1 147 ? 12.912 7.380 19.083 1.00 70.69 147 ASP A C 1
ATOM 1159 O O . ASP A 1 147 ? 12.539 7.959 20.106 1.00 70.69 147 ASP A O 1
ATOM 1163 N N . SER A 1 148 ? 13.573 6.217 19.154 1.00 68.50 148 SER A N 1
ATOM 1164 C CA . SER A 1 148 ? 13.935 5.571 20.420 1.00 68.50 148 SER A CA 1
ATOM 1165 C C . SER A 1 148 ? 15.036 6.318 21.178 1.00 68.50 148 SER A C 1
ATOM 1167 O O . SER A 1 148 ? 14.946 6.428 22.400 1.00 68.50 148 SER A O 1
ATOM 1169 N N . LEU A 1 149 ? 16.009 6.896 20.463 1.00 62.97 149 LEU A N 1
ATOM 1170 C CA . LEU A 1 149 ? 17.091 7.708 21.029 1.00 62.97 149 LEU A CA 1
ATOM 1171 C C . LEU A 1 149 ? 16.589 9.066 21.538 1.00 62.97 149 LEU A C 1
ATOM 1173 O O . LEU A 1 149 ? 17.032 9.547 22.580 1.00 62.97 149 LEU A O 1
ATOM 1177 N N . GLU A 1 150 ? 15.631 9.677 20.838 1.00 59.38 150 GLU A N 1
ATOM 1178 C CA . GLU A 1 150 ? 14.956 10.894 21.303 1.00 59.38 150 GLU A CA 1
ATOM 1179 C C . GLU A 1 150 ? 14.125 10.631 22.571 1.00 59.38 150 GLU A C 1
ATOM 1181 O O . GLU A 1 150 ? 14.051 11.483 23.460 1.00 59.38 150 GLU A O 1
ATOM 1186 N N . MET A 1 151 ? 13.551 9.430 22.692 1.00 56.03 151 MET A N 1
ATOM 1187 C CA . MET A 1 151 ? 12.778 8.989 23.858 1.00 56.03 151 MET A CA 1
ATOM 1188 C C . MET A 1 151 ? 13.648 8.546 25.047 1.00 56.03 151 MET A C 1
ATOM 1190 O O . MET A 1 151 ? 13.189 8.639 26.187 1.00 56.03 151 MET A O 1
ATOM 1194 N N . SER A 1 152 ? 14.882 8.081 24.818 1.00 52.69 152 SER A N 1
ATOM 1195 C CA . SER A 1 152 ? 15.808 7.634 25.873 1.00 52.69 152 SER A CA 1
ATOM 1196 C C . SER A 1 152 ? 16.633 8.759 26.510 1.00 52.69 152 SER A C 1
ATOM 1198 O O . SER A 1 152 ? 17.398 8.505 27.435 1.00 52.69 152 SER A O 1
ATOM 1200 N N . GLY A 1 153 ? 16.460 10.010 26.076 1.00 50.59 153 GLY A N 1
ATOM 1201 C CA . GLY A 1 153 ? 17.268 11.132 26.550 1.00 50.59 153 GLY A CA 1
ATOM 1202 C C . GLY A 1 153 ? 18.648 11.186 25.887 1.00 50.59 153 GLY A C 1
ATOM 1203 O O . GLY A 1 153 ? 19.119 10.233 25.273 1.00 50.59 153 GLY A O 1
ATOM 1204 N N . SER A 1 154 ? 19.281 12.360 25.965 1.00 45.62 154 SER A N 1
ATOM 1205 C CA . SER A 1 154 ? 20.540 12.652 25.274 1.00 45.62 154 SER A CA 1
ATOM 1206 C C . SER A 1 154 ? 21.658 11.676 25.681 1.00 45.62 154 SER A C 1
ATOM 1208 O O . SER A 1 154 ? 21.991 11.632 26.866 1.00 45.62 154 SER A O 1
ATOM 1210 N N . PRO A 1 155 ? 22.340 11.011 24.728 1.00 51.69 155 PRO A N 1
ATOM 1211 C CA . PRO A 1 155 ? 23.540 10.206 24.999 1.00 51.69 155 PRO A CA 1
ATOM 1212 C C . PRO A 1 155 ? 24.682 11.005 25.658 1.00 51.69 155 PRO A C 1
ATOM 1214 O O . PRO A 1 155 ? 25.623 10.442 26.206 1.00 51.69 155 PRO A O 1
ATOM 1217 N N . LEU A 1 156 ? 24.616 12.343 25.614 1.00 46.62 156 LEU A N 1
ATOM 1218 C CA . LEU A 1 156 ? 25.563 13.238 26.287 1.00 46.62 156 LEU A CA 1
ATOM 1219 C C . LEU A 1 156 ? 25.247 13.462 27.775 1.00 46.62 156 LEU A C 1
ATOM 1221 O O . LEU A 1 156 ? 26.079 14.035 28.474 1.00 46.62 156 LEU A O 1
ATOM 1225 N N . ALA A 1 157 ? 24.076 13.043 28.267 1.00 50.59 157 ALA A N 1
ATOM 1226 C CA . ALA A 1 157 ? 23.751 13.107 29.691 1.00 50.59 157 ALA A CA 1
ATOM 1227 C C . ALA A 1 157 ? 24.502 12.026 30.490 1.00 50.59 157 ALA A C 1
ATOM 1229 O O . ALA A 1 157 ? 24.980 12.306 31.585 1.00 50.59 157 ALA A O 1
ATOM 1230 N N . GLU A 1 158 ? 24.702 10.839 29.908 1.00 46.66 158 GLU A N 1
ATOM 1231 C CA . GLU A 1 158 ? 25.500 9.756 30.508 1.00 46.66 158 GLU A CA 1
ATOM 1232 C C . GLU A 1 158 ? 27.009 10.053 30.470 1.00 46.66 158 GLU A C 1
ATOM 1234 O O . GLU A 1 158 ? 27.740 9.713 31.400 1.00 46.66 158 GLU A O 1
ATOM 1239 N N . ALA A 1 159 ? 27.481 10.807 29.469 1.00 49.09 159 ALA A N 1
ATOM 1240 C CA . ALA A 1 159 ? 28.872 11.268 29.386 1.00 49.09 159 ALA A CA 1
ATOM 1241 C C . ALA A 1 159 ? 29.264 12.303 30.470 1.00 49.09 159 ALA A C 1
ATOM 1243 O O . ALA A 1 159 ? 30.435 12.677 30.563 1.00 49.09 159 ALA A O 1
ATOM 1244 N N . LEU A 1 160 ? 28.306 12.770 31.283 1.00 46.62 160 LEU A N 1
ATOM 1245 C CA . LEU A 1 160 ? 28.510 13.729 32.376 1.00 46.62 160 LEU A CA 1
ATOM 1246 C C . LEU A 1 160 ? 28.424 13.115 33.788 1.00 46.62 160 LEU A C 1
ATOM 1248 O O . LEU A 1 160 ? 28.506 13.866 34.760 1.00 46.62 160 LEU A O 1
ATOM 1252 N N . GLY A 1 161 ? 28.387 11.781 33.916 1.00 45.25 161 GLY A N 1
ATOM 1253 C CA . GLY A 1 161 ? 28.864 11.112 35.133 1.00 45.25 161 GLY A CA 1
ATOM 1254 C C . GLY A 1 161 ? 27.896 10.190 35.872 1.00 45.25 161 GLY A C 1
ATOM 1255 O O . GLY A 1 161 ? 27.747 10.347 37.079 1.00 45.25 161 GLY A O 1
ATOM 1256 N N . GLU A 1 162 ? 27.356 9.165 35.211 1.00 44.12 162 GLU A N 1
ATOM 1257 C CA . GLU A 1 162 ? 26.986 7.914 35.891 1.00 44.12 162 GLU A CA 1
ATOM 1258 C C . GLU A 1 162 ? 27.483 6.725 35.054 1.00 44.12 162 GLU A C 1
ATOM 1260 O O . GLU A 1 162 ? 27.209 6.633 33.860 1.00 44.12 162 GLU A O 1
ATOM 1265 N N . GLU A 1 163 ? 28.284 5.847 35.670 1.00 44.66 163 GLU A N 1
ATOM 1266 C CA . GLU A 1 163 ? 28.822 4.623 35.063 1.00 44.66 163 GLU A CA 1
ATOM 1267 C C . GLU A 1 163 ? 27.686 3.632 34.752 1.00 44.66 163 GLU A C 1
ATOM 1269 O O . GLU A 1 163 ? 27.403 2.709 35.514 1.00 44.66 163 GLU A O 1
ATOM 1274 N N . GLY A 1 164 ? 27.034 3.820 33.607 1.00 35.75 164 GLY A N 1
ATOM 1275 C CA . GLY A 1 164 ? 26.289 2.782 32.910 1.00 35.75 164 GLY A CA 1
ATOM 1276 C C . GLY A 1 164 ? 27.238 2.049 31.968 1.00 35.75 164 GLY A C 1
ATOM 1277 O O . GLY A 1 164 ? 27.912 2.662 31.143 1.00 35.75 164 GLY A O 1
ATOM 1278 N N . THR A 1 165 ? 27.337 0.732 32.104 1.00 33.12 165 THR A N 1
ATOM 1279 C CA . THR A 1 165 ? 28.098 -0.108 31.178 1.00 33.12 165 THR A CA 1
ATOM 1280 C C . THR A 1 165 ? 27.448 -0.015 29.799 1.00 33.12 165 THR A C 1
ATOM 1282 O O . THR A 1 165 ? 26.399 -0.605 29.563 1.00 33.12 165 THR A O 1
ATOM 1285 N N . LEU A 1 166 ? 28.069 0.740 28.889 1.00 36.47 166 LEU A N 1
ATOM 1286 C CA . LEU A 1 166 ? 27.800 0.635 27.460 1.00 36.47 166 LEU A CA 1
ATOM 1287 C C . LEU A 1 166 ? 28.134 -0.803 27.057 1.00 36.47 166 LEU A C 1
ATOM 1289 O O . LEU A 1 166 ? 29.308 -1.153 26.914 1.00 36.47 166 LEU A O 1
ATOM 1293 N N . GLU A 1 167 ? 27.110 -1.648 26.917 1.00 35.31 167 GLU A N 1
ATOM 1294 C CA . GLU A 1 167 ? 27.233 -2.871 26.134 1.00 35.31 167 GLU A CA 1
ATOM 1295 C C . GLU A 1 167 ? 27.745 -2.447 24.759 1.00 35.31 167 GLU A C 1
ATOM 1297 O O . GLU A 1 167 ? 27.076 -1.745 23.999 1.00 35.31 167 GLU A O 1
ATOM 1302 N N . SER A 1 168 ? 29.002 -2.794 24.497 1.00 33.97 168 SER A N 1
ATOM 1303 C CA . SER A 1 168 ? 29.657 -2.570 23.224 1.00 33.97 168 SER A CA 1
ATOM 1304 C C . SER A 1 168 ? 28.783 -3.168 22.130 1.00 33.97 168 SER A C 1
ATOM 1306 O O . SER A 1 168 ? 28.632 -4.389 22.064 1.00 33.97 168 SER A O 1
ATOM 1308 N N . LEU A 1 169 ? 28.218 -2.302 21.289 1.00 35.53 169 LEU A N 1
ATOM 1309 C CA . LEU A 1 169 ? 27.677 -2.673 19.990 1.00 35.53 169 LEU A CA 1
ATOM 1310 C C . LEU A 1 169 ? 28.742 -3.512 19.286 1.00 35.53 169 LEU A C 1
ATOM 1312 O O . LEU A 1 169 ? 29.825 -3.011 18.991 1.00 35.53 169 LEU A O 1
ATOM 1316 N N . ASP A 1 170 ? 28.445 -4.794 19.113 1.00 30.70 170 ASP A N 1
ATOM 1317 C CA . ASP A 1 170 ? 29.304 -5.767 18.456 1.00 30.70 170 ASP A CA 1
ATOM 1318 C C . ASP A 1 170 ? 29.610 -5.274 17.026 1.00 30.70 170 ASP A C 1
ATOM 1320 O O . ASP A 1 170 ? 28.697 -5.217 16.193 1.00 30.70 170 ASP A O 1
ATOM 1324 N N . PRO A 1 171 ? 30.850 -4.851 16.718 1.00 36.44 171 PRO A N 1
ATOM 1325 C CA . PRO A 1 171 ? 31.190 -4.307 15.405 1.00 36.44 171 PRO A CA 1
ATOM 1326 C C . PRO A 1 171 ? 31.237 -5.395 14.317 1.00 36.44 171 PRO A C 1
ATOM 1328 O O . PRO A 1 171 ? 31.284 -5.065 13.134 1.00 36.44 171 PRO A O 1
ATOM 1331 N N . ASP A 1 172 ? 31.175 -6.681 14.688 1.00 32.16 172 ASP A N 1
ATOM 1332 C CA . ASP A 1 172 ? 31.230 -7.809 13.748 1.00 32.16 172 ASP A CA 1
ATOM 1333 C C . ASP A 1 172 ? 29.863 -8.181 13.137 1.00 32.16 172 ASP A C 1
ATOM 1335 O O . ASP A 1 172 ? 29.776 -9.056 12.269 1.00 32.16 172 ASP A O 1
ATOM 1339 N N . ALA A 1 173 ? 28.791 -7.472 13.505 1.00 33.53 173 ALA A N 1
ATOM 1340 C CA . ALA A 1 173 ? 27.481 -7.571 12.866 1.00 33.53 173 ALA A CA 1
ATOM 1341 C C . ALA A 1 173 ? 27.198 -6.384 11.928 1.00 33.53 173 ALA A C 1
ATOM 1343 O O . ALA A 1 173 ? 26.069 -5.896 11.865 1.00 33.53 173 ALA A O 1
ATOM 1344 N N . GLU A 1 174 ? 28.182 -5.919 11.150 1.00 35.84 174 GLU A N 1
ATOM 1345 C CA . GLU A 1 174 ? 27.893 -5.064 9.993 1.00 35.84 174 GLU A CA 1
ATOM 1346 C C . GLU A 1 174 ? 27.129 -5.881 8.935 1.00 35.84 174 GLU A C 1
ATOM 1348 O O . GLU A 1 174 ? 27.661 -6.363 7.929 1.00 35.84 174 GLU A O 1
ATOM 1353 N N . SER A 1 175 ? 25.818 -6.045 9.135 1.00 38.28 175 SER A N 1
ATOM 1354 C CA . SER A 1 175 ? 24.916 -6.314 8.029 1.00 38.28 175 SER A CA 1
ATOM 1355 C C . SER A 1 175 ? 25.001 -5.102 7.107 1.00 38.28 175 SER A C 1
ATOM 1357 O O . SER A 1 175 ? 24.323 -4.104 7.336 1.00 38.28 175 SER A O 1
ATOM 1359 N N . ILE A 1 176 ? 25.887 -5.162 6.106 1.00 45.38 176 ILE A N 1
ATOM 1360 C CA . ILE A 1 176 ? 26.018 -4.094 5.114 1.00 45.38 176 ILE A CA 1
ATOM 1361 C C . ILE A 1 176 ? 24.653 -3.889 4.484 1.00 45.38 176 ILE A C 1
ATOM 1363 O O . ILE A 1 176 ? 24.121 -4.741 3.765 1.00 45.38 176 ILE A O 1
ATOM 1367 N N . ASP A 1 177 ? 24.086 -2.752 4.834 1.00 49.94 177 ASP A N 1
ATOM 1368 C CA . ASP A 1 177 ? 22.749 -2.367 4.484 1.00 49.94 177 ASP A CA 1
ATOM 1369 C C . ASP A 1 177 ? 22.815 -1.624 3.157 1.00 49.94 177 ASP A C 1
ATOM 1371 O O . ASP A 1 177 ? 23.163 -0.442 3.077 1.00 49.94 177 ASP A O 1
ATOM 1375 N N . ILE A 1 178 ? 22.607 -2.375 2.082 1.00 50.38 178 ILE A N 1
ATOM 1376 C CA . ILE A 1 178 ? 22.808 -1.859 0.741 1.00 50.38 178 ILE A CA 1
ATOM 1377 C C . ILE A 1 178 ? 21.582 -1.051 0.331 1.00 50.38 178 ILE A C 1
ATOM 1379 O O . ILE A 1 178 ? 20.512 -1.602 0.074 1.00 50.38 178 ILE A O 1
ATOM 1383 N N . LYS A 1 179 ? 21.753 0.272 0.267 1.00 55.03 179 LYS A N 1
ATOM 1384 C CA . LYS A 1 179 ? 20.684 1.225 -0.042 1.00 55.03 179 LYS A CA 1
ATOM 1385 C C . LYS A 1 179 ? 20.812 1.741 -1.463 1.00 55.03 179 LYS A C 1
ATOM 1387 O O . LYS A 1 179 ? 21.889 2.145 -1.898 1.00 55.03 179 LYS A O 1
ATOM 1392 N N . ILE A 1 180 ? 19.690 1.787 -2.168 1.00 60.69 180 ILE A N 1
ATOM 1393 C CA . ILE A 1 180 ? 19.614 2.431 -3.478 1.00 60.69 180 ILE A CA 1
ATOM 1394 C C . ILE A 1 180 ? 19.357 3.931 -3.279 1.00 60.69 180 ILE A C 1
ATOM 1396 O O . ILE A 1 180 ? 18.570 4.298 -2.401 1.00 60.69 180 ILE A O 1
ATOM 1400 N N . PRO A 1 181 ? 19.979 4.825 -4.069 1.00 61.56 181 PRO A N 1
ATOM 1401 C CA . PRO A 1 181 ? 19.594 6.230 -4.073 1.00 61.56 181 PRO A CA 1
ATOM 1402 C C . PRO A 1 181 ? 18.124 6.368 -4.490 1.00 61.56 181 PRO A C 1
ATOM 1404 O O . PRO A 1 181 ? 17.755 6.069 -5.627 1.00 61.56 181 PRO A O 1
ATOM 1407 N N . MET A 1 182 ? 17.275 6.806 -3.562 1.00 69.19 182 MET A N 1
ATOM 1408 C CA . MET A 1 182 ? 15.845 7.016 -3.809 1.00 69.19 182 MET A CA 1
ATOM 1409 C C . MET A 1 182 ? 15.599 8.432 -4.323 1.00 69.19 182 MET A C 1
ATOM 1411 O O . MET A 1 182 ? 15.070 9.282 -3.611 1.00 69.19 182 MET A O 1
ATOM 1415 N N . ASP A 1 183 ? 16.020 8.699 -5.554 1.00 74.38 183 ASP A N 1
ATOM 1416 C CA . ASP A 1 183 ? 15.579 9.891 -6.271 1.00 74.38 183 ASP A CA 1
ATOM 1417 C C . ASP A 1 183 ? 14.282 9.617 -7.059 1.00 74.38 183 ASP A C 1
ATOM 1419 O O . ASP A 1 183 ? 13.813 8.478 -7.184 1.00 74.38 183 ASP A O 1
ATOM 1423 N N . LYS A 1 184 ? 13.686 10.678 -7.620 1.00 73.81 184 LYS A N 1
ATOM 1424 C CA . LYS A 1 184 ? 12.457 10.572 -8.426 1.00 73.81 184 LYS A CA 1
ATOM 1425 C C . LYS A 1 184 ? 12.620 9.640 -9.635 1.00 73.81 184 LYS A C 1
ATOM 1427 O O . LYS A 1 184 ? 11.651 9.003 -10.043 1.00 73.81 184 LYS A O 1
ATOM 1432 N N . SER A 1 185 ? 13.813 9.560 -10.226 1.00 71.88 185 SER A N 1
ATOM 1433 C CA . SER A 1 185 ? 14.079 8.707 -11.388 1.00 71.88 185 SER A CA 1
ATOM 1434 C C . SER A 1 185 ? 14.082 7.230 -10.996 1.00 71.88 185 SER A C 1
ATOM 1436 O O . SER A 1 185 ? 13.389 6.434 -11.633 1.00 71.88 185 SER A O 1
ATOM 1438 N N . THR A 1 186 ? 14.784 6.875 -9.918 1.00 72.94 186 THR A N 1
ATOM 1439 C CA . THR A 1 186 ? 14.783 5.526 -9.341 1.00 72.94 186 THR A CA 1
ATOM 1440 C C . THR A 1 186 ? 13.368 5.107 -8.962 1.00 72.94 186 THR A C 1
ATOM 1442 O O . THR A 1 186 ? 12.943 4.000 -9.283 1.00 72.94 186 THR A O 1
ATOM 1445 N N . LEU A 1 187 ? 12.586 5.997 -8.344 1.00 82.12 187 LEU A N 1
ATOM 1446 C CA . LEU A 1 187 ? 11.222 5.672 -7.935 1.00 82.12 187 LEU A CA 1
ATOM 1447 C C . LEU A 1 187 ? 10.284 5.425 -9.128 1.00 82.12 187 LEU A C 1
ATOM 1449 O O . LEU A 1 187 ? 9.501 4.475 -9.107 1.00 82.12 187 LEU A O 1
ATOM 1453 N N . ARG A 1 188 ? 10.410 6.198 -10.217 1.00 81.19 188 ARG A N 1
ATOM 1454 C CA . ARG A 1 188 ? 9.708 5.896 -11.481 1.00 81.19 188 ARG A CA 1
ATOM 1455 C C . ARG A 1 188 ? 10.089 4.523 -12.025 1.00 81.19 188 ARG A C 1
ATOM 1457 O O . ARG A 1 188 ? 9.233 3.810 -12.545 1.00 81.19 188 ARG A O 1
ATOM 1464 N N . GLU A 1 189 ? 11.364 4.159 -11.940 1.00 77.38 189 GLU A N 1
ATOM 1465 C CA . GLU A 1 189 ? 11.853 2.865 -12.406 1.00 77.38 189 GLU A CA 1
ATOM 1466 C C . GLU A 1 189 ? 11.298 1.706 -11.571 1.00 77.38 189 GLU A C 1
ATOM 1468 O O . GLU A 1 189 ? 10.799 0.734 -12.136 1.00 77.38 189 GLU A O 1
ATOM 1473 N N . VAL A 1 190 ? 11.273 1.855 -10.244 1.00 84.81 190 VAL A N 1
ATOM 1474 C CA . VAL A 1 190 ? 10.650 0.906 -9.309 1.00 84.81 190 VAL A CA 1
ATOM 1475 C C . VAL A 1 190 ? 9.176 0.694 -9.650 1.00 84.81 190 VAL A C 1
ATOM 1477 O O . VAL A 1 190 ? 8.727 -0.445 -9.761 1.00 84.81 190 VAL A O 1
ATOM 1480 N N . LEU A 1 191 ? 8.414 1.767 -9.878 1.00 86.50 191 LEU A N 1
ATOM 1481 C CA . LEU A 1 191 ? 6.986 1.654 -10.190 1.00 86.50 191 LEU A CA 1
ATOM 1482 C C . LEU A 1 191 ? 6.736 1.017 -11.569 1.00 86.50 191 LEU A C 1
ATOM 1484 O O . LEU A 1 191 ? 5.784 0.250 -11.737 1.00 86.50 191 LEU A O 1
ATOM 1488 N N . ARG A 1 192 ? 7.605 1.277 -12.555 1.00 82.75 192 ARG A N 1
ATOM 1489 C CA . ARG A 1 192 ? 7.570 0.579 -13.853 1.00 82.75 192 ARG A CA 1
ATOM 1490 C C . ARG A 1 192 ? 7.882 -0.905 -13.699 1.00 82.75 192 ARG A C 1
ATOM 1492 O O . ARG A 1 192 ? 7.169 -1.720 -14.277 1.00 82.75 192 ARG A O 1
ATOM 1499 N N . ALA A 1 193 ? 8.894 -1.251 -12.907 1.00 82.12 193 ALA A N 1
ATOM 1500 C CA . ALA A 1 193 ? 9.268 -2.635 -12.645 1.00 82.12 193 ALA A CA 1
ATOM 1501 C C . ALA A 1 193 ? 8.167 -3.406 -11.923 1.00 82.12 193 ALA A C 1
ATOM 1503 O O . ALA A 1 193 ? 7.825 -4.517 -12.325 1.00 82.12 193 ALA A O 1
ATOM 1504 N N . TRP A 1 194 ? 7.542 -2.773 -10.929 1.00 88.06 194 TRP A N 1
ATOM 1505 C CA . TRP A 1 194 ? 6.354 -3.293 -10.267 1.00 88.06 194 TRP A CA 1
ATOM 1506 C C . TRP A 1 194 ? 5.256 -3.598 -11.287 1.00 88.06 194 TRP A C 1
ATOM 1508 O O . TRP A 1 194 ? 4.755 -4.718 -11.356 1.00 88.06 194 TRP A O 1
ATOM 1518 N N . LYS A 1 195 ? 4.930 -2.647 -12.167 1.00 84.44 195 LYS A N 1
ATOM 1519 C CA . LYS A 1 195 ? 3.872 -2.869 -13.157 1.00 84.44 195 LYS A CA 1
ATOM 1520 C C . LYS A 1 195 ? 4.218 -3.964 -14.170 1.00 84.44 195 LYS A C 1
ATOM 1522 O O . LYS A 1 195 ? 3.334 -4.735 -14.541 1.00 84.44 195 LYS A O 1
ATOM 1527 N N . ALA A 1 196 ? 5.467 -4.020 -14.622 1.00 81.94 196 ALA A N 1
ATOM 1528 C CA . ALA A 1 196 ? 5.929 -5.011 -15.586 1.00 81.94 196 ALA A CA 1
ATOM 1529 C C . ALA A 1 196 ? 5.889 -6.439 -15.014 1.00 81.94 196 ALA A C 1
ATOM 1531 O O . ALA A 1 196 ? 5.455 -7.352 -15.710 1.00 81.94 196 ALA A O 1
ATOM 1532 N N . LEU A 1 197 ? 6.232 -6.624 -13.733 1.00 80.31 197 LEU A N 1
ATOM 1533 C CA . LEU A 1 197 ? 6.133 -7.924 -13.055 1.00 80.31 197 LEU A CA 1
ATOM 1534 C C . LEU A 1 197 ? 4.697 -8.325 -12.700 1.00 80.31 197 LEU A C 1
ATOM 1536 O O . LEU A 1 197 ? 4.379 -9.516 -12.629 1.00 80.31 197 LEU A O 1
ATOM 1540 N N . PHE A 1 198 ? 3.820 -7.342 -12.494 1.00 84.75 198 PHE A N 1
ATOM 1541 C CA . PHE A 1 198 ? 2.431 -7.553 -12.090 1.00 84.75 198 PHE A CA 1
ATOM 1542 C C . PHE A 1 198 ? 1.446 -6.927 -13.092 1.00 84.75 198 PHE A C 1
ATOM 1544 O O . PHE A 1 198 ? 0.624 -6.085 -12.727 1.00 84.75 198 PHE A O 1
ATOM 1551 N N . PRO A 1 199 ? 1.451 -7.345 -14.373 1.00 76.31 199 PRO A N 1
ATOM 1552 C CA . PRO A 1 199 ? 0.687 -6.669 -15.423 1.00 76.31 199 PRO A CA 1
ATOM 1553 C C . PRO A 1 199 ? -0.830 -6.756 -15.210 1.00 76.31 199 PRO A C 1
ATOM 1555 O O . PRO A 1 199 ? -1.562 -5.847 -15.600 1.00 76.31 199 PRO A O 1
ATOM 1558 N N . SER A 1 200 ? -1.305 -7.816 -14.550 1.00 73.94 200 SER A N 1
ATOM 1559 C CA . SER A 1 200 ? -2.721 -8.019 -14.212 1.00 73.94 200 SER A CA 1
ATOM 1560 C C . SER A 1 200 ? -3.177 -7.248 -12.965 1.00 73.94 200 SER A C 1
ATOM 1562 O O . SER A 1 200 ? -4.353 -7.302 -12.628 1.00 73.94 200 SER A O 1
ATOM 1564 N N . VAL A 1 201 ? -2.272 -6.528 -12.295 1.00 77.75 201 VAL A N 1
ATOM 1565 C CA . VAL A 1 201 ? -2.553 -5.761 -11.079 1.00 77.75 201 VAL A CA 1
ATOM 1566 C C . VAL A 1 201 ? -2.238 -4.278 -11.342 1.00 77.75 201 VAL A C 1
ATOM 1568 O O . VAL A 1 201 ? -1.241 -3.964 -11.999 1.00 77.75 201 VAL A O 1
ATOM 1571 N N . PRO A 1 202 ? -3.064 -3.327 -10.885 1.00 75.69 202 PRO A N 1
ATOM 1572 C CA . PRO A 1 202 ? -4.355 -3.526 -10.224 1.00 75.69 202 PRO A CA 1
ATOM 1573 C C . PRO A 1 202 ? -5.522 -3.834 -11.169 1.00 75.69 202 PRO A C 1
ATOM 1575 O O . PRO A 1 202 ? -5.589 -3.317 -12.285 1.00 75.69 202 PRO A O 1
ATOM 1578 N N . GLU A 1 203 ? -6.506 -4.591 -10.684 1.00 79.00 203 GLU A N 1
ATOM 1579 C CA . GLU A 1 203 ? -7.804 -4.775 -11.350 1.00 79.00 203 GLU A CA 1
ATOM 1580 C C . GLU A 1 203 ? -8.585 -3.459 -11.381 1.00 79.00 203 GLU A C 1
ATOM 1582 O O . GLU A 1 203 ? -8.449 -2.659 -10.462 1.00 79.00 203 GLU A O 1
ATOM 1587 N N . ALA A 1 204 ? -9.416 -3.207 -12.397 1.00 72.88 204 ALA A N 1
ATOM 1588 C CA . ALA A 1 204 ? -10.060 -1.902 -12.620 1.00 72.88 204 ALA A CA 1
ATOM 1589 C C . ALA A 1 204 ? -10.821 -1.328 -11.403 1.00 72.88 204 ALA A C 1
ATOM 1591 O O . ALA A 1 204 ? -10.847 -0.114 -11.217 1.00 72.88 204 ALA A O 1
ATOM 1592 N N . SER A 1 205 ? -11.399 -2.183 -10.556 1.00 74.00 205 SER A N 1
ATOM 1593 C CA . SER A 1 205 ? -12.165 -1.794 -9.365 1.00 74.00 205 SER A CA 1
ATOM 1594 C C . SER A 1 205 ? -11.330 -1.581 -8.098 1.00 74.00 205 SER A C 1
ATOM 1596 O O . SER A 1 205 ? -11.882 -1.171 -7.080 1.00 74.00 205 SER A O 1
ATOM 1598 N N . GLN A 1 206 ? -10.031 -1.892 -8.116 1.00 85.81 206 GLN A N 1
ATOM 1599 C CA . GLN A 1 206 ? -9.180 -1.804 -6.927 1.00 85.81 206 GLN A CA 1
ATOM 1600 C C . GLN A 1 206 ? -8.703 -0.375 -6.665 1.00 85.81 206 GLN A C 1
ATOM 1602 O O . GLN A 1 206 ? -8.229 0.323 -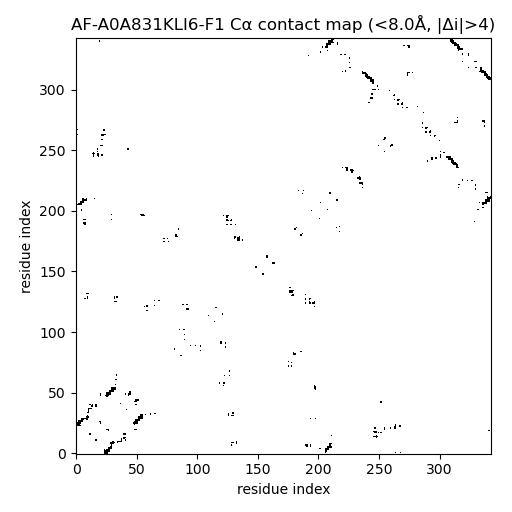7.572 1.00 85.81 206 GLN A O 1
ATOM 1607 N N . ILE A 1 207 ? -8.776 0.013 -5.389 1.00 92.44 207 ILE A N 1
ATOM 1608 C CA . ILE A 1 207 ? -8.140 1.218 -4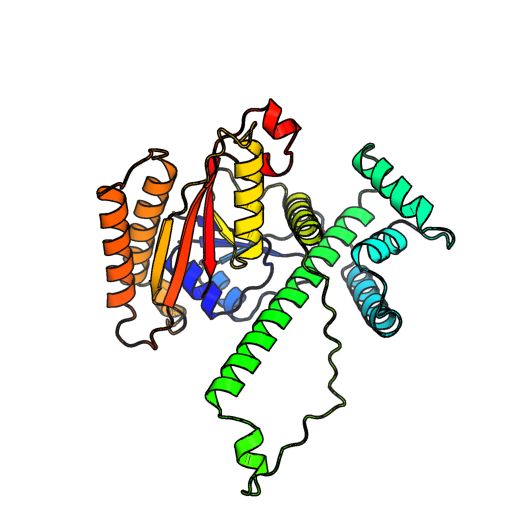.859 1.00 92.44 207 ILE A CA 1
ATOM 1609 C C . ILE A 1 207 ? -6.627 0.991 -4.830 1.00 92.44 207 ILE A C 1
ATOM 1611 O O . ILE A 1 207 ? -6.156 -0.107 -4.531 1.00 92.44 207 ILE A O 1
ATOM 1615 N N . VAL A 1 208 ? -5.862 2.029 -5.147 1.00 93.38 208 VAL A N 1
ATOM 1616 C CA . VAL A 1 208 ? -4.403 1.988 -5.097 1.00 93.38 208 VAL A CA 1
ATOM 1617 C C . VAL A 1 208 ? -3.942 2.640 -3.804 1.00 93.38 208 VAL A C 1
ATOM 1619 O O . VAL A 1 208 ? -4.321 3.772 -3.527 1.00 93.38 208 VAL A O 1
ATOM 1622 N N . ALA A 1 209 ? -3.139 1.936 -3.015 1.00 94.44 209 ALA A N 1
ATOM 1623 C CA . ALA A 1 209 ? -2.588 2.411 -1.756 1.00 94.44 209 ALA A CA 1
ATOM 1624 C C . ALA A 1 209 ? -1.052 2.397 -1.793 1.00 94.44 209 ALA A C 1
ATOM 1626 O O . ALA A 1 209 ? -0.449 1.521 -2.406 1.00 94.44 209 ALA A O 1
ATOM 1627 N N . THR A 1 210 ? -0.425 3.349 -1.112 1.00 94.19 210 THR A N 1
ATOM 1628 C CA . THR A 1 210 ? 1.024 3.391 -0.866 1.00 94.19 210 THR A CA 1
ATOM 1629 C C . THR A 1 210 ? 1.276 3.784 0.585 1.00 94.19 210 THR A C 1
ATOM 1631 O O . THR A 1 210 ? 0.566 4.633 1.133 1.00 94.19 210 THR A O 1
ATOM 1634 N N . LEU A 1 211 ? 2.286 3.190 1.216 1.00 91.81 211 LEU A N 1
ATOM 1635 C CA . LEU A 1 211 ? 2.753 3.618 2.540 1.00 91.81 211 LEU A CA 1
ATOM 1636 C C . LEU A 1 211 ? 3.849 4.684 2.422 1.00 91.81 211 LEU A C 1
ATOM 1638 O O . LEU A 1 211 ? 4.084 5.447 3.355 1.00 91.81 211 LEU A O 1
ATOM 1642 N N . ASN A 1 212 ? 4.477 4.787 1.251 1.00 90.19 212 ASN A N 1
ATOM 1643 C CA . ASN A 1 212 ? 5.495 5.776 0.951 1.00 90.19 212 ASN A CA 1
ATOM 1644 C C . ASN A 1 212 ? 4.884 7.090 0.414 1.00 90.19 212 ASN A C 1
ATOM 1646 O O . ASN A 1 212 ? 4.255 7.119 -0.651 1.00 90.19 212 ASN A O 1
ATOM 1650 N N . GLN A 1 213 ? 5.115 8.188 1.140 1.00 90.56 213 GLN A N 1
ATOM 1651 C CA . GLN A 1 213 ? 4.705 9.544 0.755 1.00 90.56 213 GLN A CA 1
ATOM 1652 C C . GLN A 1 213 ? 5.386 10.011 -0.545 1.00 90.56 213 GLN A C 1
ATOM 1654 O O . GLN A 1 213 ? 4.732 10.631 -1.377 1.00 90.56 213 GLN A O 1
ATOM 1659 N N . GLU A 1 214 ? 6.652 9.648 -0.783 1.00 90.69 214 GLU A N 1
ATOM 1660 C CA . GLU A 1 214 ? 7.377 9.992 -2.018 1.00 90.69 214 GLU A CA 1
ATOM 1661 C C . GLU A 1 214 ? 6.717 9.354 -3.251 1.00 90.69 214 GLU A C 1
ATOM 1663 O O . GLU A 1 214 ? 6.674 9.954 -4.324 1.00 90.69 214 GLU A O 1
ATOM 1668 N N . VAL A 1 215 ? 6.166 8.142 -3.099 1.00 91.31 215 VAL A N 1
ATOM 1669 C CA . VAL A 1 215 ? 5.414 7.450 -4.160 1.00 91.31 215 VAL A CA 1
ATOM 1670 C C . VAL A 1 215 ? 4.097 8.157 -4.433 1.00 91.31 215 VAL A C 1
ATOM 1672 O O . VAL A 1 215 ? 3.735 8.336 -5.595 1.00 91.31 215 VAL A O 1
ATOM 1675 N N . PHE A 1 216 ? 3.392 8.573 -3.380 1.00 92.81 216 PHE A N 1
ATOM 1676 C CA . PHE A 1 216 ? 2.154 9.329 -3.525 1.00 92.81 216 PHE A CA 1
ATOM 1677 C C . PHE A 1 216 ? 2.399 10.632 -4.287 1.00 92.81 216 PHE A C 1
ATOM 1679 O O . PHE A 1 216 ? 1.738 10.865 -5.294 1.00 92.81 216 PHE A O 1
ATOM 1686 N N . ASP A 1 217 ? 3.394 11.411 -3.857 1.00 91.81 217 ASP A N 1
ATOM 1687 C CA . ASP A 1 217 ? 3.742 12.703 -4.455 1.00 91.81 217 ASP A CA 1
ATOM 1688 C C . ASP A 1 217 ? 4.252 12.569 -5.891 1.00 91.81 217 ASP A C 1
ATOM 1690 O O . ASP A 1 217 ? 3.970 13.415 -6.738 1.00 91.81 217 ASP A O 1
ATOM 1694 N N . LEU A 1 218 ? 4.983 11.492 -6.193 1.00 89.75 218 LEU A N 1
ATOM 1695 C CA . LEU A 1 218 ? 5.388 11.198 -7.561 1.00 89.75 218 LEU A CA 1
ATOM 1696 C C . LEU A 1 218 ? 4.165 10.927 -8.443 1.00 89.75 218 LEU A C 1
ATOM 1698 O O . LEU A 1 218 ? 4.055 11.513 -9.514 1.00 89.75 218 LEU A O 1
ATOM 1702 N N . ILE A 1 219 ? 3.246 10.055 -8.015 1.00 90.06 219 ILE A N 1
ATOM 1703 C CA . ILE A 1 219 ? 2.076 9.709 -8.830 1.00 90.06 219 ILE A CA 1
ATOM 1704 C C . ILE A 1 219 ? 1.172 10.930 -9.007 1.00 90.06 219 ILE A C 1
ATOM 1706 O O . ILE A 1 219 ? 0.772 11.215 -10.132 1.00 90.06 219 ILE A O 1
ATOM 1710 N N . THR A 1 220 ? 0.855 11.668 -7.942 1.00 90.44 220 THR A N 1
ATOM 1711 C CA . THR A 1 220 ? 0.017 12.869 -8.061 1.00 90.44 220 THR A CA 1
ATOM 1712 C C . THR A 1 220 ? 0.679 13.925 -8.942 1.00 90.44 220 THR A C 1
ATOM 1714 O O . THR A 1 220 ? 0.017 14.440 -9.840 1.00 90.44 220 THR A O 1
ATOM 1717 N N . GLY A 1 221 ? 1.982 14.170 -8.774 1.00 88.75 221 GLY A N 1
ATOM 1718 C CA . GLY A 1 221 ? 2.741 15.109 -9.601 1.00 88.75 221 GLY A CA 1
ATOM 1719 C C . GLY A 1 221 ? 2.716 14.757 -11.091 1.00 88.75 221 GLY A C 1
ATOM 1720 O O . GLY A 1 221 ? 2.453 15.622 -11.917 1.00 88.75 221 GLY A O 1
ATOM 1721 N N . GLU A 1 222 ? 2.884 13.482 -11.452 1.00 85.38 222 GLU A N 1
ATOM 1722 C CA . GLU A 1 222 ? 2.814 13.028 -12.854 1.00 85.38 222 GLU A CA 1
ATOM 1723 C C . GLU A 1 222 ? 1.430 13.258 -13.484 1.00 85.38 222 GLU A C 1
ATOM 1725 O O . GLU A 1 222 ? 1.315 13.522 -14.683 1.00 85.38 222 GLU A O 1
ATOM 1730 N N . PHE A 1 223 ? 0.363 13.160 -12.687 1.00 86.06 223 PHE A N 1
ATOM 1731 C CA . PHE A 1 223 ? -0.994 13.448 -13.147 1.00 86.06 223 PHE A CA 1
ATOM 1732 C C . PHE A 1 223 ? -1.277 14.948 -13.231 1.00 86.06 223 PHE A C 1
ATOM 1734 O O . PHE A 1 223 ? -1.948 15.375 -14.167 1.00 86.06 223 PHE A O 1
ATOM 1741 N N . GLU A 1 224 ? -0.761 15.750 -12.301 1.00 86.38 224 GLU A N 1
ATOM 1742 C CA . GLU A 1 224 ? -0.827 17.211 -12.388 1.00 86.38 224 GLU A CA 1
ATOM 1743 C C . GLU A 1 224 ? -0.082 17.722 -13.624 1.00 86.38 224 GLU A C 1
ATOM 1745 O O . GLU A 1 224 ? -0.624 18.536 -14.368 1.00 86.38 224 GLU A O 1
ATOM 1750 N N . GLU A 1 225 ? 1.117 17.204 -13.898 1.00 83.94 225 GLU A N 1
ATOM 1751 C CA . GLU A 1 225 ? 1.878 17.515 -15.113 1.00 83.94 225 GLU A CA 1
ATOM 1752 C C . GLU A 1 225 ? 1.110 17.109 -16.381 1.00 83.94 225 GLU A C 1
ATOM 1754 O O . GLU A 1 225 ? 1.054 17.875 -17.339 1.00 83.94 225 GLU A O 1
ATOM 1759 N N . ALA A 1 226 ? 0.461 15.939 -16.386 1.00 79.75 226 ALA A N 1
ATOM 1760 C CA . ALA A 1 226 ? -0.334 15.488 -17.528 1.00 79.75 226 ALA A CA 1
ATOM 1761 C C . ALA A 1 226 ? -1.613 16.318 -17.749 1.00 79.75 226 ALA A C 1
ATOM 1763 O O . ALA A 1 226 ? -2.032 16.505 -18.888 1.00 79.75 226 ALA A O 1
ATOM 1764 N N . MET A 1 227 ? -2.246 16.810 -16.680 1.00 77.81 227 MET A N 1
ATOM 1765 C CA . MET A 1 227 ? -3.449 17.648 -16.768 1.00 77.81 227 MET A CA 1
ATOM 1766 C C . MET A 1 227 ? -3.152 19.080 -17.219 1.00 77.81 227 MET A C 1
ATOM 1768 O O . MET A 1 227 ? -4.009 19.728 -17.823 1.00 77.81 227 MET A O 1
ATOM 1772 N N . ASN A 1 228 ? -1.977 19.599 -16.870 1.00 80.12 228 ASN A N 1
ATOM 1773 C CA . ASN A 1 228 ? -1.659 21.012 -16.993 1.00 80.12 228 ASN A CA 1
ATOM 1774 C C . ASN A 1 228 ? -0.739 21.245 -18.195 1.00 80.12 228 ASN A C 1
ATOM 1776 O O . ASN A 1 228 ? 0.480 21.159 -18.092 1.00 80.12 228 ASN A O 1
ATOM 1780 N N . ALA A 1 229 ? -1.334 21.583 -19.342 1.00 66.94 229 ALA A N 1
ATOM 1781 C CA . ALA A 1 229 ? -0.591 21.892 -20.567 1.00 66.94 229 ALA A CA 1
ATOM 1782 C C . ALA A 1 229 ? 0.201 23.219 -20.497 1.00 66.94 229 ALA A C 1
ATOM 1784 O O . ALA A 1 229 ? 1.142 23.407 -21.266 1.00 66.94 229 ALA A O 1
ATOM 1785 N N . ASP A 1 230 ? -0.178 24.131 -19.593 1.00 69.50 230 ASP A N 1
ATOM 1786 C CA . ASP A 1 230 ? 0.484 25.419 -19.353 1.00 69.50 230 ASP A CA 1
ATOM 1787 C C . ASP A 1 230 ? 0.421 25.790 -17.860 1.00 69.50 230 ASP A C 1
ATOM 1789 O O . ASP A 1 230 ? -0.613 25.610 -17.203 1.00 69.50 230 ASP A O 1
ATOM 1793 N N . ILE A 1 231 ? 1.515 26.364 -17.350 1.00 67.69 231 ILE A N 1
ATOM 1794 C CA . ILE A 1 231 ? 1.711 26.829 -15.969 1.00 67.69 231 ILE A CA 1
ATOM 1795 C C . ILE A 1 231 ? 0.618 27.829 -15.573 1.00 67.69 231 ILE A C 1
ATOM 1797 O O . ILE A 1 231 ? 0.118 27.782 -14.450 1.00 67.69 231 ILE A O 1
ATOM 1801 N N . ALA A 1 232 ? 0.190 28.698 -16.496 1.00 62.25 232 ALA A N 1
ATOM 1802 C CA . ALA A 1 232 ? -0.830 29.716 -16.227 1.00 62.25 232 ALA A CA 1
ATOM 1803 C C . ALA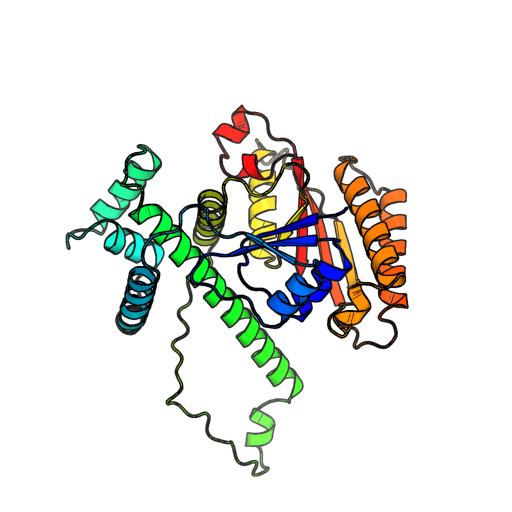 A 1 232 ? -2.222 29.133 -15.905 1.00 62.25 232 ALA A C 1
ATOM 1805 O O . ALA A 1 232 ? -3.055 29.808 -15.301 1.00 62.25 232 ALA A O 1
ATOM 1806 N N . SER A 1 233 ? -2.474 27.878 -16.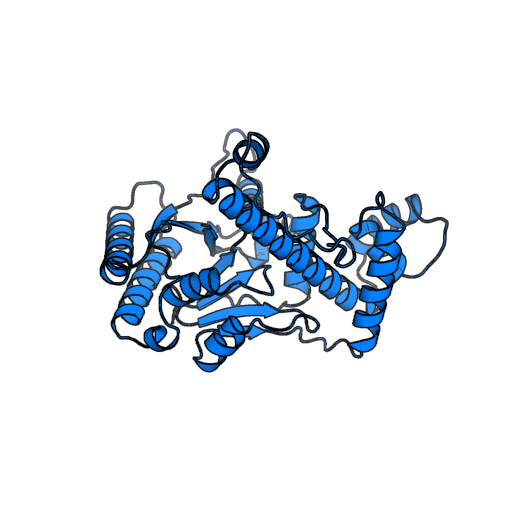288 1.00 66.19 233 SER A N 1
ATOM 1807 C CA . SER A 1 233 ? -3.737 27.166 -16.055 1.00 66.19 233 SER A CA 1
ATOM 1808 C C . SER A 1 233 ? -3.601 25.996 -15.079 1.00 66.19 233 SER A C 1
ATOM 1810 O O . SER A 1 233 ? -4.544 25.214 -14.938 1.00 66.19 233 SER A O 1
ATOM 1812 N N . ALA A 1 234 ? -2.447 25.886 -14.411 1.00 72.12 234 ALA A N 1
ATOM 1813 C CA . ALA A 1 234 ? -2.113 24.742 -13.585 1.00 72.12 234 ALA A CA 1
ATOM 1814 C C . ALA A 1 234 ? -3.113 24.561 -12.436 1.00 72.12 234 ALA A C 1
ATOM 1816 O O . ALA A 1 234 ? -3.350 25.458 -11.624 1.00 72.12 234 ALA A O 1
ATOM 1817 N N . ARG A 1 235 ? -3.708 23.373 -12.370 1.00 74.00 235 ARG A N 1
ATOM 1818 C CA . ARG A 1 235 ? -4.587 22.936 -11.290 1.00 74.00 235 ARG A CA 1
ATOM 1819 C C . ARG A 1 235 ? -3.913 21.798 -10.548 1.00 74.00 235 ARG A C 1
ATOM 1821 O O . ARG A 1 235 ? -3.555 20.794 -11.161 1.00 74.00 235 ARG A O 1
ATOM 1828 N N . SER A 1 236 ? -3.796 21.943 -9.235 1.00 82.25 236 SER A N 1
ATOM 1829 C CA . SER A 1 236 ? -3.412 20.832 -8.372 1.00 82.25 236 SER A CA 1
ATOM 1830 C C . SER A 1 236 ? -4.562 19.844 -8.230 1.00 82.25 236 SER A C 1
ATOM 1832 O O . SER A 1 236 ? -5.745 20.214 -8.253 1.00 82.25 236 SER A O 1
ATOM 1834 N N . LEU A 1 237 ? -4.211 18.577 -8.055 1.00 86.06 237 LEU A N 1
ATOM 1835 C CA . LEU A 1 237 ? -5.163 17.546 -7.704 1.00 86.06 237 LEU A CA 1
ATOM 1836 C C . LEU A 1 237 ? -5.730 17.827 -6.316 1.00 86.06 237 LEU A C 1
ATOM 1838 O O . LEU A 1 237 ? -5.045 18.255 -5.387 1.00 86.06 237 LEU A O 1
ATOM 1842 N N . LYS A 1 238 ? -7.023 17.552 -6.157 1.00 85.94 238 LYS A N 1
ATOM 1843 C CA . LYS A 1 238 ? -7.668 17.644 -4.853 1.00 85.94 238 LYS A CA 1
ATOM 1844 C C . LYS A 1 238 ? -7.240 1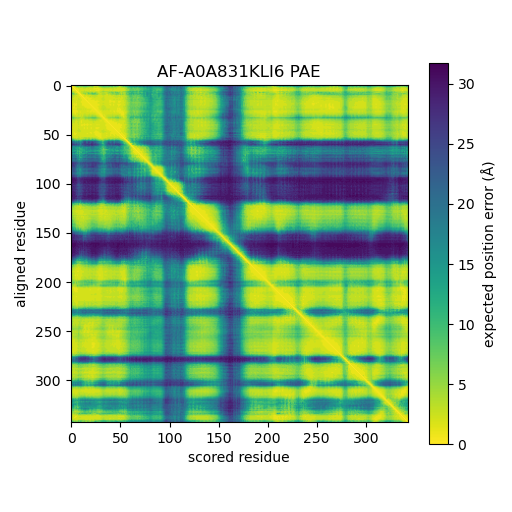6.441 -4.015 1.00 85.94 238 LYS A C 1
ATOM 1846 O O . LYS A 1 238 ? -7.562 15.302 -4.357 1.00 85.94 238 LYS A O 1
ATOM 1851 N N . VAL A 1 239 ? -6.552 16.712 -2.914 1.00 89.25 239 VAL A N 1
ATOM 1852 C CA . VAL A 1 239 ? -6.180 15.714 -1.909 1.00 89.25 239 VAL A CA 1
ATOM 1853 C C . VAL A 1 239 ? -7.015 15.949 -0.655 1.00 89.25 239 VAL A C 1
ATOM 1855 O O . VAL A 1 239 ? -7.198 17.080 -0.206 1.00 89.25 239 VAL A O 1
ATOM 1858 N N . HIS A 1 240 ? -7.591 14.877 -0.124 1.00 89.50 240 HIS A N 1
ATOM 1859 C CA . HIS A 1 240 ? -8.328 14.893 1.129 1.00 89.50 240 HIS A CA 1
ATOM 1860 C C . HIS A 1 240 ? -7.478 14.282 2.233 1.00 89.50 240 HIS A C 1
ATOM 1862 O O . HIS A 1 240 ? -7.280 13.069 2.241 1.00 89.50 240 HIS A O 1
ATOM 1868 N N . ASP A 1 241 ? -7.051 15.113 3.177 1.00 90.81 241 ASP A N 1
ATOM 1869 C CA . ASP A 1 241 ? -6.300 14.673 4.348 1.00 90.81 241 ASP A CA 1
ATOM 1870 C C . ASP A 1 241 ? -7.245 14.344 5.506 1.00 90.81 241 ASP A C 1
ATOM 1872 O O . ASP A 1 241 ? -8.201 15.075 5.795 1.00 90.81 241 ASP A O 1
ATOM 1876 N N . ILE A 1 242 ? -7.003 13.206 6.151 1.00 91.25 242 ILE A N 1
ATOM 1877 C CA . ILE A 1 242 ? -7.833 12.682 7.231 1.00 91.25 242 ILE A CA 1
ATOM 1878 C C . ILE A 1 242 ? -6.914 12.150 8.329 1.00 91.25 242 ILE A C 1
ATOM 1880 O O . ILE A 1 242 ? -6.212 11.161 8.136 1.00 91.25 242 ILE A O 1
ATOM 1884 N N . SER A 1 243 ? -6.947 12.780 9.501 1.00 90.69 243 SER A N 1
ATOM 1885 C CA . SER A 1 243 ? -6.202 12.310 10.671 1.00 90.69 243 SER A CA 1
ATOM 1886 C C . SER A 1 243 ? -6.968 11.192 11.378 1.00 90.69 243 SER A C 1
ATOM 1888 O O . SER A 1 243 ? -8.060 11.407 11.913 1.00 90.69 243 SER A O 1
ATOM 1890 N N . LEU A 1 244 ? -6.389 9.997 11.382 1.00 90.00 244 LEU A N 1
ATOM 1891 C CA . LEU A 1 244 ? -6.917 8.795 12.017 1.00 90.00 244 LEU A CA 1
ATOM 1892 C C . LEU A 1 244 ? -6.096 8.434 13.257 1.00 90.00 244 LEU A C 1
ATOM 1894 O O . LEU A 1 244 ? -4.949 8.849 13.403 1.00 90.00 244 LEU A O 1
ATOM 1898 N N . VAL A 1 245 ? -6.691 7.651 14.156 1.00 89.81 245 VAL A N 1
ATOM 1899 C CA . VAL A 1 245 ? -5.938 6.974 15.220 1.00 89.81 245 VAL A CA 1
ATOM 1900 C C . VAL A 1 245 ? -5.382 5.681 14.638 1.00 89.81 245 VAL A C 1
ATOM 1902 O O . VAL A 1 245 ? -6.108 4.961 13.950 1.00 89.81 245 VAL A O 1
ATOM 1905 N N . ALA A 1 246 ? -4.107 5.405 14.887 1.00 88.38 246 ALA A N 1
ATOM 1906 C CA . ALA A 1 246 ? -3.475 4.182 14.435 1.00 88.38 246 ALA A CA 1
ATOM 1907 C C . ALA A 1 246 ? -4.067 2.962 15.163 1.00 88.38 246 ALA A C 1
ATOM 1909 O O . ALA A 1 246 ? -4.356 2.988 16.354 1.00 88.38 246 ALA A O 1
ATOM 1910 N N . CYS A 1 247 ? -4.232 1.876 14.424 1.00 87.44 247 CYS A N 1
ATOM 1911 C CA . CYS A 1 247 ? -4.829 0.610 14.830 1.00 87.44 247 CYS A CA 1
ATOM 1912 C C . CYS A 1 247 ? -3.766 -0.456 15.165 1.00 87.44 247 CYS A C 1
ATOM 1914 O O . CYS A 1 247 ? -3.999 -1.651 14.980 1.00 87.44 247 CYS A O 1
ATOM 1916 N N . VAL A 1 248 ? -2.580 -0.033 15.616 1.00 86.50 248 VAL A N 1
ATOM 1917 C CA . VAL A 1 248 ? -1.395 -0.899 15.784 1.00 86.50 248 VAL A CA 1
ATOM 1918 C C . VAL A 1 248 ? -1.591 -1.936 16.893 1.00 86.50 248 VAL A C 1
ATOM 1920 O O . VAL A 1 248 ? -1.201 -3.097 16.737 1.00 86.50 248 VAL A O 1
ATOM 1923 N N . ASP A 1 249 ? -2.270 -1.547 17.971 1.00 86.81 249 ASP A N 1
ATOM 1924 C CA . ASP A 1 249 ? -2.435 -2.382 19.165 1.00 86.81 249 ASP A CA 1
ATOM 1925 C C . ASP A 1 249 ? -3.650 -3.325 19.078 1.00 86.81 249 ASP A C 1
ATOM 1927 O O . ASP A 1 249 ? -3.926 -4.073 20.013 1.00 86.81 249 ASP A O 1
ATOM 1931 N N . ILE A 1 250 ? -4.395 -3.320 17.963 1.00 87.75 250 ILE A N 1
ATOM 1932 C CA . ILE A 1 250 ? -5.548 -4.214 17.780 1.00 87.75 250 ILE A CA 1
ATOM 1933 C C . ILE A 1 250 ? -5.051 -5.660 17.575 1.00 87.75 250 ILE A C 1
ATOM 1935 O O . ILE A 1 250 ? -4.242 -5.905 16.670 1.00 87.75 250 ILE A O 1
ATOM 1939 N N . PRO A 1 251 ? -5.521 -6.646 18.361 1.00 90.06 251 PRO A N 1
ATOM 1940 C CA . PRO A 1 251 ? -5.208 -8.054 18.132 1.00 90.06 251 PRO A CA 1
ATOM 1941 C C . PRO A 1 251 ? -5.776 -8.557 16.799 1.00 90.06 251 PRO A C 1
ATOM 1943 O O . PRO A 1 251 ? -6.904 -8.233 16.427 1.00 90.06 251 PRO A O 1
ATOM 1946 N N . TRP A 1 252 ? -5.032 -9.411 16.091 1.00 90.81 252 TRP A N 1
ATOM 1947 C CA . TRP A 1 252 ? -5.440 -9.951 14.785 1.00 90.81 252 TRP A CA 1
ATOM 1948 C C . TRP A 1 252 ? -6.812 -10.644 14.807 1.00 90.81 252 TRP A C 1
ATOM 1950 O O . TRP A 1 252 ? -7.592 -10.523 13.863 1.00 90.81 252 TRP A O 1
ATOM 1960 N N . GLN A 1 253 ? -7.153 -11.302 15.913 1.00 89.62 253 GLN A N 1
ATOM 1961 C CA . GLN A 1 253 ? -8.421 -12.007 16.104 1.00 89.62 253 GLN A CA 1
ATOM 1962 C C . GLN A 1 253 ? -9.631 -11.058 16.097 1.00 89.62 253 GLN A C 1
ATOM 1964 O O . GLN A 1 253 ? -10.739 -11.462 15.741 1.00 89.62 253 GLN A O 1
ATOM 1969 N N . GLU A 1 254 ? -9.433 -9.785 16.445 1.00 90.50 254 GLU A N 1
ATOM 1970 C CA . GLU A 1 254 ? -10.507 -8.797 16.504 1.00 90.50 254 GLU A CA 1
ATOM 1971 C C . GLU A 1 254 ? -10.858 -8.190 15.139 1.00 90.50 254 GLU A C 1
ATOM 1973 O O . GLU A 1 254 ? -11.922 -7.586 14.991 1.00 90.50 254 GLU A O 1
ATOM 1978 N N . PHE A 1 255 ? -10.045 -8.406 14.099 1.00 89.56 255 PHE A N 1
ATOM 1979 C CA . PHE A 1 255 ? -10.325 -7.908 12.744 1.00 89.56 255 PHE A CA 1
ATOM 1980 C C . PHE A 1 255 ? -11.534 -8.583 12.069 1.00 89.56 255 PHE A C 1
ATOM 1982 O O . PHE A 1 255 ? -11.983 -8.142 11.003 1.00 89.56 255 PHE A O 1
ATOM 1989 N N . GLY A 1 256 ? -12.087 -9.632 12.689 1.00 87.69 256 GLY A N 1
ATOM 1990 C CA . GLY A 1 256 ? -13.372 -10.239 12.331 1.00 87.69 256 GLY A CA 1
ATOM 1991 C C . GLY A 1 256 ? -14.586 -9.653 13.070 1.00 87.69 256 GLY A C 1
ATOM 1992 O O . GLY A 1 256 ? -15.722 -10.015 12.742 1.00 87.69 256 GLY A O 1
ATOM 1993 N N . SER A 1 257 ? -14.369 -8.768 14.050 1.00 91.19 257 SER A N 1
ATOM 1994 C CA . SER A 1 257 ? -15.416 -8.208 14.912 1.00 91.19 257 SER A CA 1
ATOM 1995 C C . SER A 1 257 ? -16.426 -7.356 14.140 1.00 91.19 257 SER A C 1
ATOM 1997 O O . SER A 1 257 ? -16.172 -6.851 13.041 1.00 91.19 257 SER A O 1
ATOM 1999 N N . ARG A 1 258 ? -17.611 -7.172 14.732 1.00 90.94 258 ARG A N 1
ATOM 2000 C CA . ARG A 1 258 ? -18.664 -6.325 14.157 1.00 90.94 258 ARG A CA 1
ATOM 2001 C C . ARG A 1 258 ? -18.205 -4.870 14.036 1.00 90.94 258 ARG A C 1
ATOM 2003 O O . ARG A 1 258 ? -18.490 -4.227 13.033 1.00 90.94 258 ARG A O 1
ATOM 2010 N N . GLN A 1 259 ? -17.471 -4.380 15.024 1.00 90.31 259 GLN A N 1
ATOM 2011 C CA . GLN A 1 259 ? -16.997 -3.005 15.098 1.00 90.31 259 GLN A CA 1
ATOM 2012 C C . GLN A 1 259 ? -16.005 -2.689 13.970 1.00 90.31 259 GLN A C 1
ATOM 2014 O O . GLN A 1 259 ? -16.150 -1.669 13.299 1.00 90.31 259 GLN A O 1
ATOM 2019 N N . ILE A 1 260 ? -15.056 -3.590 13.686 1.00 91.06 260 ILE A N 1
ATOM 2020 C CA . ILE A 1 260 ? -14.124 -3.420 12.560 1.00 91.06 260 ILE A CA 1
ATOM 2021 C C . ILE A 1 260 ? -14.869 -3.459 11.220 1.00 91.06 260 ILE A C 1
ATOM 2023 O O . ILE A 1 260 ? -14.590 -2.652 10.336 1.00 91.06 260 ILE A O 1
ATOM 2027 N N . LYS A 1 261 ? -15.881 -4.323 11.068 1.00 92.44 261 LYS A N 1
ATOM 2028 C CA . LYS A 1 261 ? -16.739 -4.318 9.867 1.00 92.44 261 LYS A CA 1
ATOM 2029 C C . LYS A 1 261 ? -17.495 -2.997 9.698 1.00 92.44 261 LYS A C 1
ATOM 2031 O O . LYS A 1 261 ? -17.618 -2.505 8.580 1.00 92.44 261 LYS A O 1
ATOM 2036 N N . GLU A 1 262 ? -17.976 -2.398 10.785 1.00 92.69 262 GLU A N 1
ATOM 2037 C CA . GLU A 1 262 ? -18.612 -1.076 10.752 1.00 92.69 262 GLU A CA 1
ATOM 2038 C C . GLU A 1 262 ? -17.620 0.029 10.346 1.00 92.69 262 GLU A C 1
ATOM 2040 O O . GLU A 1 262 ? -17.985 0.912 9.568 1.00 92.69 262 GLU A O 1
ATOM 2045 N N . ILE A 1 263 ? -16.363 -0.039 10.799 1.00 93.25 263 ILE A N 1
ATOM 2046 C CA . ILE A 1 263 ? -15.290 0.871 10.359 1.00 93.25 263 ILE A CA 1
ATOM 2047 C C . ILE A 1 263 ? -15.021 0.706 8.856 1.00 93.25 263 ILE A C 1
ATOM 2049 O O . ILE A 1 263 ? -15.044 1.702 8.132 1.00 93.25 263 ILE A O 1
ATOM 2053 N N . ARG A 1 264 ? -14.859 -0.529 8.363 1.00 94.62 264 ARG A N 1
ATOM 2054 C CA . ARG A 1 264 ? -14.662 -0.814 6.929 1.00 94.62 264 ARG A CA 1
ATOM 2055 C C . ARG A 1 264 ? -15.824 -0.318 6.072 1.00 94.62 264 ARG A C 1
ATOM 2057 O O . ARG A 1 264 ? -15.597 0.269 5.019 1.00 94.62 264 ARG A O 1
ATOM 2064 N N . ASN A 1 265 ? -17.066 -0.482 6.531 1.00 93.62 265 ASN A N 1
ATOM 2065 C CA . ASN A 1 265 ? -18.243 0.033 5.824 1.00 93.62 265 ASN A CA 1
ATOM 2066 C C . ASN A 1 265 ? -18.218 1.564 5.716 1.00 93.62 265 ASN A C 1
ATOM 2068 O O . ASN A 1 265 ? -18.446 2.103 4.635 1.00 93.62 265 ASN A O 1
ATOM 2072 N N . LYS A 1 266 ? -17.873 2.268 6.801 1.00 93.62 266 LYS A N 1
ATOM 2073 C CA . LYS A 1 266 ? -17.716 3.732 6.784 1.00 93.62 266 LYS A CA 1
ATOM 2074 C C . LYS A 1 266 ? -16.576 4.178 5.866 1.00 93.62 266 LYS A C 1
ATOM 2076 O O . LYS A 1 266 ? -16.735 5.154 5.136 1.00 93.62 266 LYS A O 1
ATOM 2081 N N . ALA A 1 267 ? -15.447 3.466 5.882 1.00 93.50 267 ALA A N 1
ATOM 2082 C CA . ALA A 1 267 ? -14.320 3.731 4.991 1.00 93.50 267 ALA A CA 1
ATOM 2083 C C . ALA A 1 267 ? -14.719 3.530 3.522 1.00 93.50 267 ALA A C 1
ATOM 2085 O O . ALA A 1 267 ? -14.458 4.391 2.688 1.00 93.50 267 ALA A O 1
ATOM 2086 N N . LYS A 1 268 ? -15.444 2.450 3.216 1.00 92.81 268 LYS A N 1
ATOM 2087 C CA . LYS A 1 268 ? -15.979 2.185 1.880 1.00 92.81 268 LYS A CA 1
ATOM 2088 C C . LYS A 1 268 ? -16.898 3.309 1.397 1.00 92.81 268 LYS A C 1
ATOM 2090 O O . LYS A 1 268 ? -16.692 3.814 0.303 1.00 92.81 268 LYS A O 1
ATOM 2095 N N . GLU A 1 269 ? -17.871 3.733 2.205 1.00 91.31 269 GLU A N 1
ATOM 2096 C CA . GLU A 1 269 ? -18.769 4.840 1.841 1.00 91.31 269 GLU A CA 1
ATOM 2097 C C . GLU A 1 269 ? -17.999 6.135 1.545 1.00 91.31 269 GLU A C 1
ATOM 2099 O O . GLU A 1 269 ? -18.317 6.852 0.595 1.00 91.31 269 GLU A O 1
ATOM 2104 N N . LEU A 1 270 ? -16.966 6.425 2.341 1.00 91.75 270 LEU A N 1
ATOM 2105 C CA . LEU A 1 270 ? -16.080 7.562 2.118 1.00 91.75 270 LEU A CA 1
ATOM 2106 C C . LEU A 1 270 ? -15.324 7.435 0.784 1.00 91.75 270 LEU A C 1
ATOM 2108 O O . LEU A 1 270 ? -15.267 8.404 0.025 1.00 91.75 270 LEU A O 1
ATOM 2112 N N . PHE A 1 271 ? -14.757 6.264 0.489 1.00 91.56 271 PHE A N 1
ATOM 2113 C CA . PHE A 1 271 ? -14.014 6.018 -0.749 1.00 91.56 271 PHE A CA 1
ATOM 2114 C C . PHE A 1 271 ? -14.919 6.057 -1.986 1.00 91.56 271 PHE A C 1
ATOM 2116 O O . PHE A 1 271 ? -14.550 6.672 -2.986 1.00 91.56 271 PHE A O 1
ATOM 2123 N N . ASP A 1 272 ? -16.129 5.500 -1.903 1.00 89.00 272 ASP A N 1
ATOM 2124 C CA . ASP A 1 272 ? -17.128 5.537 -2.975 1.00 89.00 272 ASP A CA 1
ATOM 2125 C C . ASP A 1 272 ? -17.525 6.994 -3.299 1.00 89.00 272 ASP A C 1
ATOM 2127 O O . ASP A 1 272 ? -17.582 7.395 -4.467 1.00 89.00 272 ASP A O 1
ATOM 2131 N N . LEU A 1 273 ? -17.706 7.840 -2.279 1.00 87.25 273 LEU A N 1
ATOM 2132 C CA . LEU A 1 273 ? -17.979 9.271 -2.463 1.00 87.25 273 LEU A CA 1
ATOM 2133 C C . LEU A 1 273 ? -16.781 10.032 -3.044 1.00 87.25 273 LEU A C 1
ATOM 2135 O O . LEU A 1 273 ? -16.948 10.817 -3.980 1.00 87.25 273 LEU A O 1
ATOM 2139 N N . ALA A 1 274 ? -15.574 9.775 -2.534 1.00 86.25 274 ALA A N 1
ATOM 2140 C CA . ALA A 1 274 ? -14.344 10.370 -3.056 1.00 86.25 274 ALA A CA 1
ATOM 2141 C C . ALA A 1 274 ? -14.076 9.956 -4.517 1.00 86.25 274 ALA A C 1
ATOM 2143 O O . ALA A 1 274 ? -13.500 10.719 -5.291 1.00 86.25 274 ALA A O 1
ATOM 2144 N N . SER A 1 275 ? -14.539 8.769 -4.922 1.00 81.00 275 SER A N 1
ATOM 2145 C CA . SER A 1 275 ? -14.428 8.276 -6.295 1.00 81.00 275 SER A CA 1
ATOM 2146 C C . SER A 1 275 ? -15.454 8.883 -7.259 1.00 81.00 275 SER A C 1
ATOM 2148 O O . SER A 1 275 ? -15.217 8.907 -8.456 1.00 81.00 275 SER A O 1
ATOM 2150 N N . THR A 1 276 ? -16.591 9.401 -6.802 1.00 74.69 276 THR A N 1
ATOM 2151 C CA . THR A 1 276 ? -17.660 9.855 -7.717 1.00 74.69 276 THR A CA 1
ATOM 2152 C C . THR A 1 276 ? -17.671 11.361 -7.942 1.00 74.69 276 THR A C 1
ATOM 2154 O O . THR A 1 276 ? -18.081 11.817 -9.009 1.00 74.69 276 THR A O 1
ATOM 2157 N N . LYS A 1 277 ? -17.195 12.158 -6.982 1.00 64.38 277 LYS A N 1
ATOM 2158 C CA . LYS A 1 277 ? -17.326 13.618 -7.035 1.00 64.38 277 LYS A CA 1
ATOM 2159 C C . LYS A 1 277 ? -15.992 14.309 -7.315 1.00 64.38 277 LYS A C 1
ATOM 2161 O O . LYS A 1 277 ? -15.172 14.496 -6.426 1.00 64.38 277 LYS A O 1
ATOM 2166 N N . SER A 1 278 ? -15.815 14.777 -8.550 1.00 50.16 278 SER A N 1
ATOM 2167 C CA . SER A 1 278 ? -14.674 15.603 -8.985 1.00 50.16 278 SER A CA 1
ATOM 2168 C C . SER A 1 278 ? -14.897 17.119 -8.809 1.00 50.16 278 SER A C 1
ATOM 2170 O O . SER A 1 278 ? -14.213 17.924 -9.438 1.00 50.16 278 SER A O 1
ATOM 2172 N N . GLY A 1 279 ? -15.880 17.536 -8.002 1.00 47.53 279 GLY A N 1
ATOM 2173 C CA . GLY A 1 279 ? -16.301 18.938 -7.891 1.00 47.53 279 GLY A CA 1
ATOM 2174 C C . GLY A 1 279 ? -15.382 19.819 -7.031 1.00 47.53 279 GLY A C 1
ATOM 2175 O O . GLY A 1 279 ? -14.972 19.442 -5.925 1.00 47.53 279 GLY A O 1
ATOM 2176 N N . GLN A 1 280 ? -15.098 21.029 -7.526 1.00 43.09 280 GLN A N 1
ATOM 2177 C CA . GLN A 1 280 ? -14.505 22.124 -6.752 1.00 43.09 280 GLN A CA 1
ATOM 2178 C C . GLN A 1 280 ? -15.516 22.615 -5.699 1.00 43.09 280 GLN A C 1
ATOM 2180 O O . GLN A 1 280 ? -16.649 22.946 -6.035 1.00 43.09 280 GLN A O 1
ATOM 2185 N N . GLY A 1 281 ? -15.109 22.620 -4.425 1.00 52.78 281 GLY A N 1
ATOM 2186 C CA . GLY A 1 281 ? -15.940 22.998 -3.274 1.00 52.78 281 GLY A CA 1
ATOM 2187 C C . GLY A 1 281 ? -15.722 22.102 -2.048 1.00 52.78 281 GLY A C 1
ATOM 2188 O O . GLY A 1 281 ? -15.262 20.959 -2.171 1.00 52.78 281 GLY A O 1
ATOM 2189 N N . THR A 1 282 ? -16.027 22.622 -0.857 1.00 57.72 282 THR A N 1
ATOM 2190 C CA . THR A 1 282 ? -16.217 21.822 0.361 1.00 57.72 282 THR A CA 1
ATOM 2191 C C . THR A 1 282 ? -17.464 20.962 0.171 1.00 57.72 282 THR A C 1
ATOM 2193 O O . THR A 1 282 ? -18.541 21.486 -0.104 1.00 57.72 282 THR A O 1
ATOM 2196 N N . ASP A 1 283 ? -17.319 19.636 0.241 1.00 72.94 283 ASP A N 1
ATOM 2197 C CA . ASP A 1 283 ? -18.464 18.727 0.159 1.00 72.94 283 ASP A CA 1
ATOM 2198 C C . ASP A 1 283 ? -18.903 18.384 1.589 1.00 72.94 283 ASP A C 1
ATOM 2200 O O . ASP A 1 283 ? -18.240 17.568 2.241 1.00 72.94 283 ASP A O 1
ATOM 2204 N N . PRO A 1 284 ? -19.998 18.985 2.090 1.00 79.94 284 PRO A N 1
ATOM 2205 C CA . PRO A 1 284 ? -20.453 18.759 3.458 1.00 79.94 284 PRO A CA 1
ATOM 2206 C C . PRO A 1 284 ? -20.763 17.281 3.726 1.00 79.94 284 PRO A C 1
ATOM 2208 O O . PRO A 1 284 ? -20.574 16.818 4.849 1.00 79.94 284 P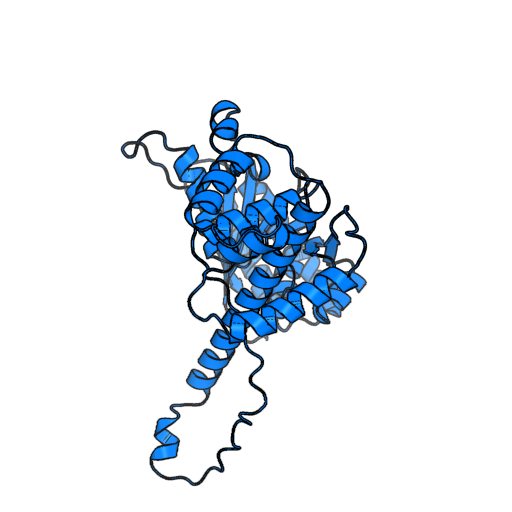RO A O 1
ATOM 2211 N N . VAL A 1 285 ? -21.161 16.520 2.698 1.00 84.31 285 VAL A N 1
ATOM 2212 C CA . VAL A 1 285 ? -21.441 15.083 2.816 1.00 84.31 285 VAL A CA 1
ATOM 2213 C C . VAL A 1 285 ? -20.146 14.294 2.998 1.00 84.31 285 VAL A C 1
ATOM 2215 O O . VAL A 1 285 ? -20.079 13.384 3.823 1.00 84.31 285 VAL A O 1
ATOM 2218 N N . LEU A 1 286 ? -19.092 14.644 2.257 1.00 84.19 286 LEU A N 1
ATOM 2219 C CA . LEU A 1 286 ? -17.793 13.989 2.402 1.00 84.19 286 LEU A CA 1
ATOM 2220 C C . LEU A 1 286 ? -17.190 14.285 3.781 1.00 84.19 286 LEU A C 1
ATOM 2222 O O . LEU A 1 286 ? -16.674 13.380 4.433 1.00 84.19 286 LEU A O 1
ATOM 2226 N N . ASP A 1 287 ? -17.289 15.529 4.251 1.00 86.19 287 ASP A N 1
ATOM 2227 C CA . ASP A 1 287 ? -16.767 15.925 5.562 1.00 86.19 287 ASP A CA 1
ATOM 2228 C C . ASP A 1 287 ? -17.536 15.275 6.722 1.00 86.19 287 ASP A C 1
ATOM 2230 O O . ASP A 1 287 ? -16.931 14.888 7.726 1.00 86.19 287 ASP A O 1
ATOM 2234 N N . GLU A 1 288 ? -18.846 15.070 6.580 1.00 89.75 288 GLU A N 1
ATOM 2235 C CA . GLU A 1 288 ? -19.631 14.267 7.519 1.00 89.75 288 GLU A CA 1
ATOM 2236 C C . GLU A 1 288 ? -19.128 12.815 7.573 1.00 89.75 288 GLU A C 1
ATOM 2238 O O . GLU A 1 288 ? -18.882 12.276 8.656 1.00 89.75 288 GLU A O 1
ATOM 2243 N N . LYS A 1 289 ? -18.888 12.187 6.415 1.00 90.12 289 LYS A N 1
ATOM 2244 C CA . LYS A 1 289 ? -18.381 10.806 6.351 1.00 90.12 289 LYS A CA 1
ATOM 2245 C C . LYS A 1 289 ? -16.970 10.672 6.922 1.00 90.12 289 LYS A C 1
ATOM 2247 O O . LYS A 1 289 ? -16.710 9.707 7.642 1.00 90.12 289 LYS A O 1
ATOM 2252 N N . LYS A 1 290 ? -16.094 11.663 6.711 1.00 90.81 290 LYS A N 1
ATOM 2253 C CA . LYS A 1 290 ? -14.784 11.736 7.385 1.00 90.81 290 LYS A CA 1
ATOM 2254 C C . LYS A 1 290 ? -14.949 11.723 8.904 1.00 90.81 290 LYS A C 1
ATOM 2256 O O . LYS A 1 290 ? -14.323 10.907 9.576 1.00 90.81 290 LYS A O 1
ATOM 2261 N N . LYS A 1 291 ? -15.827 12.574 9.452 1.00 90.62 291 LYS A N 1
ATOM 2262 C CA . LYS A 1 291 ? -16.095 12.632 10.902 1.00 90.62 291 LYS A CA 1
ATOM 2263 C C . LYS A 1 291 ? -16.619 11.301 11.441 1.00 90.62 291 LYS A C 1
ATOM 2265 O O . LYS A 1 291 ? -16.161 10.849 12.487 1.00 90.62 291 LYS A O 1
ATOM 2270 N N . LEU A 1 292 ? -17.534 10.647 10.722 1.00 91.88 292 LEU A N 1
ATOM 2271 C CA . LEU A 1 292 ? -18.089 9.348 11.118 1.00 91.88 292 LEU A CA 1
ATOM 2272 C C . LEU A 1 292 ? -17.037 8.231 11.147 1.00 91.88 292 LEU A C 1
ATOM 2274 O O . LEU A 1 292 ? -17.088 7.381 12.045 1.00 91.88 292 LEU A O 1
ATOM 2278 N N . LEU A 1 293 ? -16.101 8.227 10.189 1.00 91.44 293 LEU A N 1
ATOM 2279 C CA . LEU A 1 293 ? -14.972 7.295 10.162 1.00 91.44 293 LEU A CA 1
ATOM 2280 C C . LEU A 1 293 ? -14.020 7.554 11.335 1.00 91.44 293 LEU A C 1
ATOM 2282 O O . LEU A 1 293 ? -13.739 6.630 12.098 1.00 91.44 293 LEU A O 1
ATOM 2286 N N . ILE A 1 294 ? -13.602 8.811 11.527 1.00 91.12 294 ILE A N 1
ATOM 2287 C CA . ILE A 1 294 ? -12.723 9.223 12.633 1.00 91.12 294 ILE A CA 1
ATOM 2288 C C . ILE A 1 294 ? -13.334 8.817 13.976 1.00 91.12 294 ILE A C 1
ATOM 2290 O O . ILE A 1 294 ? -12.658 8.205 14.799 1.00 91.12 294 ILE A O 1
ATOM 2294 N N . GLN A 1 295 ? -14.619 9.110 14.194 1.00 90.00 295 GLN A N 1
ATOM 2295 C CA . GLN A 1 295 ? -15.306 8.756 15.435 1.00 90.00 295 GLN A CA 1
ATOM 2296 C C . GLN A 1 295 ? -15.419 7.238 15.613 1.00 90.00 295 GLN A C 1
ATOM 2298 O O . GLN A 1 295 ? -15.267 6.739 16.723 1.00 90.00 295 GLN A O 1
ATOM 2303 N N . GLY A 1 296 ? -15.670 6.495 14.529 1.00 87.81 296 GLY A N 1
ATOM 2304 C CA . GLY A 1 296 ? -15.725 5.034 14.562 1.00 87.81 296 GLY A CA 1
ATOM 2305 C C . GLY A 1 296 ? -14.410 4.418 15.033 1.00 87.81 296 GLY A C 1
ATOM 2306 O O . GLY A 1 296 ? -14.418 3.598 15.947 1.00 87.81 296 GLY A O 1
ATOM 2307 N N . ILE A 1 297 ? -13.292 4.866 14.458 1.00 88.06 297 ILE A N 1
ATOM 2308 C CA . ILE A 1 297 ? -11.954 4.392 14.827 1.00 88.06 297 ILE A CA 1
ATOM 2309 C C . ILE A 1 297 ? -11.598 4.838 16.250 1.00 88.06 297 ILE A C 1
ATOM 2311 O O . ILE A 1 297 ? -11.149 4.015 17.040 1.00 88.06 297 ILE A O 1
ATOM 2315 N N . LYS A 1 298 ? -11.868 6.097 16.623 1.00 86.88 298 LYS A N 1
ATOM 2316 C CA . LYS A 1 298 ? -11.614 6.605 17.984 1.00 86.88 298 LYS A CA 1
ATOM 2317 C C . LYS A 1 298 ? -12.375 5.837 19.059 1.00 86.88 298 LYS A C 1
ATOM 2319 O O . LYS A 1 298 ? -11.792 5.512 20.082 1.00 86.88 298 LYS A O 1
ATOM 2324 N N . ASN A 1 299 ? -13.652 5.533 18.831 1.00 85.75 299 ASN A N 1
ATOM 2325 C CA . ASN A 1 299 ? -14.457 4.773 19.789 1.00 85.75 299 ASN A CA 1
ATOM 2326 C C . ASN A 1 299 ? -13.915 3.353 19.989 1.00 85.75 299 ASN A C 1
ATOM 2328 O O . ASN A 1 299 ? -14.033 2.804 21.080 1.00 85.75 299 ASN A O 1
ATOM 2332 N N . TYR A 1 300 ? -13.337 2.764 18.941 1.00 82.19 300 TYR A N 1
ATOM 2333 C CA . TYR A 1 300 ? -12.743 1.436 19.008 1.00 82.19 300 TYR A CA 1
ATOM 2334 C C . TYR A 1 300 ? -11.360 1.451 19.676 1.00 82.19 300 TYR A C 1
ATOM 2336 O O . TYR A 1 300 ? -11.079 0.637 20.547 1.00 82.19 300 TYR A O 1
ATOM 2344 N N . ALA A 1 301 ? -10.518 2.420 19.314 1.00 75.88 301 ALA A N 1
ATOM 2345 C CA . ALA A 1 301 ? -9.146 2.568 19.797 1.00 75.88 301 ALA A CA 1
ATOM 2346 C C . ALA A 1 301 ? -9.024 3.452 21.059 1.00 75.88 301 ALA A C 1
ATOM 2348 O O . ALA A 1 301 ? -7.935 3.924 21.377 1.00 75.88 301 ALA A O 1
ATOM 2349 N N . ALA A 1 302 ? -10.122 3.694 21.786 1.00 66.38 302 ALA A N 1
ATOM 2350 C CA . ALA A 1 302 ? -10.188 4.667 22.886 1.00 66.38 302 ALA A CA 1
ATOM 2351 C C . ALA A 1 302 ? -9.187 4.403 24.029 1.00 66.38 302 ALA A C 1
ATOM 2353 O O . ALA A 1 302 ? -8.828 5.331 24.746 1.00 66.38 302 ALA A O 1
ATOM 2354 N N . ASN A 1 303 ? -8.718 3.160 24.169 1.00 63.81 303 ASN A N 1
ATOM 2355 C CA . ASN A 1 303 ? -7.799 2.729 25.226 1.00 63.81 303 ASN A CA 1
ATOM 2356 C C . ASN A 1 303 ? -6.345 2.526 24.743 1.00 63.81 303 ASN A C 1
ATOM 2358 O O . ASN A 1 303 ? -5.534 1.990 25.493 1.00 63.81 303 ASN A O 1
ATOM 2362 N N . GLN A 1 304 ? -6.016 2.887 23.497 1.00 66.06 304 GLN A N 1
ATOM 2363 C CA . GLN A 1 304 ? -4.698 2.646 22.889 1.00 66.06 304 GLN A CA 1
ATOM 2364 C C . GLN A 1 304 ? -3.816 3.900 22.928 1.00 66.06 304 GLN A C 1
ATOM 2366 O O . GLN A 1 304 ? -4.327 5.023 22.978 1.00 66.06 304 GLN A O 1
ATOM 2371 N N . LYS A 1 305 ? -2.485 3.729 22.880 1.00 63.94 305 LYS A N 1
ATOM 2372 C CA . LYS A 1 305 ? -1.562 4.868 22.747 1.00 63.94 305 LYS A CA 1
ATOM 2373 C C . LYS A 1 305 ? -1.879 5.594 21.439 1.00 63.94 305 LYS A C 1
ATOM 2375 O O . LYS A 1 305 ? -1.884 4.994 20.367 1.00 63.94 305 LYS A O 1
ATOM 2380 N N . HIS A 1 306 ? -2.191 6.884 21.532 1.00 63.00 306 HIS A N 1
ATOM 2381 C CA . HIS A 1 306 ? -2.661 7.672 20.396 1.00 63.00 306 HIS A CA 1
ATOM 2382 C C . HIS A 1 306 ? -1.513 8.060 19.460 1.00 63.00 306 HIS A C 1
ATOM 2384 O O . HIS A 1 306 ? -1.113 9.220 19.415 1.00 63.00 306 HIS A O 1
ATOM 2390 N N . ASN A 1 307 ? -1.020 7.110 18.668 1.00 75.50 307 ASN A N 1
ATOM 2391 C CA . ASN A 1 307 ? -0.289 7.471 17.461 1.00 75.50 307 ASN A CA 1
ATOM 2392 C C . ASN A 1 307 ? -1.316 7.921 16.421 1.00 75.50 307 ASN A C 1
ATOM 2394 O O . ASN A 1 307 ? -2.277 7.207 16.116 1.00 75.50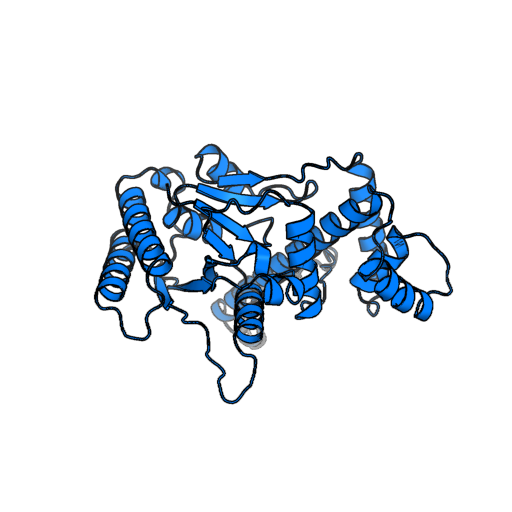 307 ASN A O 1
ATOM 2398 N N . THR A 1 308 ? -1.158 9.141 15.922 1.00 83.75 308 THR A N 1
ATOM 2399 C CA . THR A 1 308 ? -1.950 9.629 14.796 1.00 83.75 308 THR A CA 1
ATOM 2400 C C . THR A 1 308 ? -1.384 9.081 13.502 1.00 83.75 308 THR A C 1
ATOM 2402 O O . THR A 1 308 ? -0.193 8.821 13.406 1.00 83.75 308 THR A O 1
ATOM 2405 N N . LEU A 1 309 ? -2.250 8.905 12.517 1.00 88.62 309 LEU A N 1
ATOM 2406 C CA . LEU A 1 309 ? -1.869 8.539 11.168 1.00 88.62 309 LEU A CA 1
ATOM 2407 C C . LEU A 1 309 ? -2.602 9.451 10.185 1.00 88.62 309 LEU A C 1
ATOM 2409 O O . LEU A 1 309 ? -3.778 9.770 10.383 1.00 88.62 309 LEU A O 1
ATOM 2413 N N . THR A 1 310 ? -1.930 9.852 9.112 1.00 91.81 310 THR A N 1
ATOM 2414 C CA . THR A 1 310 ? -2.526 10.654 8.043 1.00 91.81 310 THR A CA 1
ATOM 2415 C C . THR A 1 310 ? -2.959 9.756 6.889 1.00 91.81 310 THR A C 1
ATOM 2417 O O . THR A 1 310 ? -2.148 9.088 6.252 1.00 91.81 310 THR A O 1
ATOM 2420 N N . LEU A 1 311 ? -4.262 9.753 6.615 1.00 94.31 311 LEU A N 1
ATOM 2421 C CA . LEU A 1 311 ? -4.860 9.139 5.437 1.00 94.31 311 LEU A CA 1
ATOM 2422 C C . LEU A 1 311 ? -5.090 10.226 4.382 1.00 94.31 311 LEU A C 1
ATOM 2424 O O . LEU A 1 311 ? -5.973 11.071 4.549 1.00 94.31 311 LEU A O 1
ATOM 2428 N N . LYS A 1 312 ? -4.326 10.182 3.290 1.00 94.44 312 LYS A N 1
ATOM 2429 C CA . LYS A 1 312 ? -4.528 11.040 2.117 1.00 94.44 312 LYS A CA 1
ATOM 2430 C C . LYS A 1 312 ? -5.336 10.297 1.072 1.00 94.44 312 LYS A C 1
ATOM 2432 O O . LYS A 1 312 ? -4.993 9.172 0.719 1.00 94.44 312 LYS A O 1
ATOM 2437 N N . VAL A 1 313 ? -6.386 10.920 0.550 1.00 92.94 313 VAL A N 1
ATOM 2438 C CA . VAL A 1 313 ? -7.254 10.336 -0.481 1.00 92.94 313 VAL A CA 1
ATOM 2439 C C . VAL A 1 313 ? -7.313 11.268 -1.685 1.00 92.94 313 VAL A C 1
ATOM 2441 O O . VAL A 1 313 ? -7.735 12.417 -1.562 1.00 92.94 313 VAL A O 1
ATOM 2444 N N . CYS A 1 314 ? -6.914 10.776 -2.856 1.00 91.62 314 CYS A N 1
ATOM 2445 C CA . CYS A 1 314 ? -6.881 11.539 -4.099 1.00 91.62 314 CYS A CA 1
ATOM 2446 C C . CYS A 1 314 ? -7.535 10.753 -5.240 1.00 91.62 314 CYS A C 1
ATOM 2448 O O . CYS A 1 314 ? -7.232 9.581 -5.457 1.00 91.62 314 CYS A O 1
ATOM 2450 N N . ARG A 1 315 ? 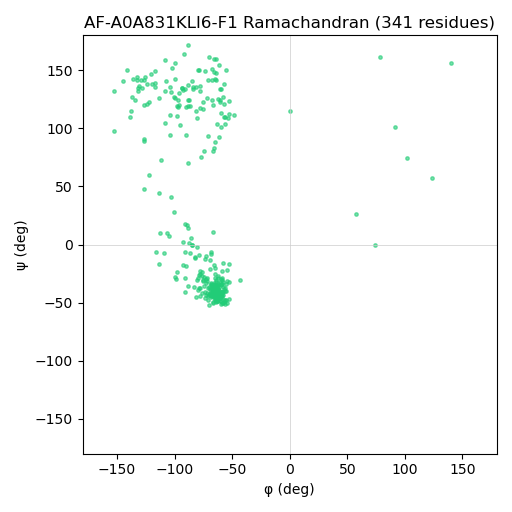-8.434 11.396 -5.993 1.00 90.12 315 ARG A N 1
ATOM 2451 C CA . ARG A 1 315 ? -8.995 10.822 -7.221 1.00 90.12 315 ARG A CA 1
ATOM 2452 C C . ARG A 1 315 ? -8.122 11.219 -8.404 1.00 90.12 315 ARG A C 1
ATOM 2454 O O . ARG A 1 315 ? -8.039 12.399 -8.736 1.00 90.12 315 ARG A O 1
ATOM 2461 N N . LEU A 1 316 ? -7.545 10.225 -9.067 1.00 87.94 316 LEU A N 1
ATOM 2462 C CA . LEU A 1 316 ? -6.780 10.424 -10.287 1.00 87.94 316 LEU A CA 1
ATOM 2463 C C . LEU A 1 316 ? -7.741 10.625 -11.470 1.00 87.94 316 LEU A C 1
ATOM 2465 O O . LEU A 1 316 ? -8.705 9.862 -11.619 1.00 87.94 316 LEU A O 1
ATOM 2469 N N . PRO A 1 317 ? -7.528 11.650 -12.309 1.00 84.25 317 PRO A N 1
ATOM 2470 C CA . PRO A 1 317 ? -8.385 11.936 -13.451 1.00 84.25 317 PRO A CA 1
ATOM 2471 C C . PRO A 1 317 ? -8.305 10.823 -14.502 1.00 84.25 317 PRO A C 1
ATOM 2473 O O . PRO A 1 317 ? -7.344 10.045 -14.579 1.00 84.25 317 PRO A O 1
ATOM 2476 N N . ILE A 1 318 ? -9.332 10.771 -15.347 1.00 84.25 318 ILE A N 1
ATOM 2477 C CA . ILE A 1 318 ? -9.279 9.985 -16.577 1.00 84.25 318 ILE A CA 1
ATOM 2478 C C . ILE A 1 318 ? -8.463 10.794 -17.586 1.00 84.25 318 ILE A C 1
ATOM 2480 O O . ILE A 1 318 ? -8.846 11.915 -17.917 1.00 84.25 318 ILE A O 1
ATOM 2484 N N . LEU A 1 319 ? -7.330 10.252 -18.025 1.00 77.56 319 LEU A N 1
ATOM 2485 C CA . LEU A 1 319 ? -6.462 10.884 -19.011 1.00 77.56 319 LEU A CA 1
ATOM 2486 C C . LEU A 1 319 ? -6.919 10.472 -20.423 1.00 77.56 319 LEU A C 1
ATOM 2488 O O . LEU A 1 319 ? -7.220 9.293 -20.626 1.00 77.56 319 LEU A O 1
ATOM 2492 N N . PRO A 1 320 ? -6.974 11.399 -21.397 1.00 73.44 320 PRO A N 1
ATOM 2493 C CA . PRO A 1 320 ? -7.245 11.076 -22.798 1.00 73.44 320 PRO A CA 1
ATOM 2494 C C . PRO A 1 320 ? -6.177 10.153 -23.400 1.00 73.44 320 PRO A C 1
ATOM 2496 O O . PRO A 1 320 ? -5.012 10.210 -23.011 1.00 73.44 320 PRO A O 1
ATOM 2499 N N . ASP A 1 321 ? -6.533 9.375 -24.426 1.00 69.25 321 ASP A N 1
ATOM 2500 C CA . ASP A 1 321 ? -5.609 8.448 -25.104 1.00 69.25 321 ASP A CA 1
ATOM 2501 C C . ASP A 1 321 ? -4.324 9.118 -25.627 1.00 69.25 321 ASP A C 1
ATOM 2503 O O . ASP A 1 321 ? -3.264 8.491 -25.675 1.00 69.25 321 ASP A O 1
ATOM 2507 N N . GLU A 1 322 ? -4.388 10.391 -26.022 1.00 63.16 322 GLU A N 1
ATOM 2508 C CA . GLU A 1 322 ? -3.214 11.149 -26.468 1.00 63.16 322 GLU A CA 1
ATOM 2509 C C . GLU A 1 322 ? -2.231 11.437 -25.326 1.00 63.16 322 GLU A C 1
ATOM 2511 O O . GLU A 1 322 ? -1.016 11.303 -25.505 1.00 63.16 322 GLU A O 1
ATOM 2516 N N . ASP A 1 323 ? -2.745 11.748 -24.139 1.00 62.69 323 ASP A N 1
ATOM 2517 C CA . ASP A 1 323 ? -1.940 12.007 -22.945 1.00 62.69 323 ASP A CA 1
ATOM 2518 C C . ASP A 1 323 ? -1.471 10.705 -22.298 1.00 62.69 323 ASP A C 1
ATOM 2520 O O . ASP A 1 323 ? -0.366 10.648 -21.768 1.00 62.69 323 ASP A O 1
ATOM 2524 N N . LEU A 1 324 ? -2.227 9.614 -22.448 1.00 60.78 324 LEU A N 1
ATOM 2525 C CA . LEU A 1 324 ? -1.794 8.261 -22.089 1.00 60.78 324 LEU A CA 1
ATOM 2526 C C . LEU A 1 324 ? -0.625 7.765 -22.947 1.00 60.78 324 LEU A C 1
ATOM 2528 O O . LEU A 1 324 ? 0.270 7.081 -22.449 1.00 60.78 324 LEU A O 1
ATOM 2532 N N . LYS A 1 325 ? -0.590 8.121 -24.238 1.00 59.09 325 LYS A N 1
ATOM 2533 C CA . LYS A 1 325 ? 0.546 7.798 -25.119 1.00 59.09 325 LYS A CA 1
ATOM 2534 C C . LYS A 1 325 ? 1.819 8.535 -24.702 1.00 59.09 325 LYS A C 1
ATOM 2536 O O . LYS A 1 325 ? 2.902 7.956 -24.803 1.00 59.09 325 LYS A O 1
ATOM 2541 N N . LYS A 1 326 ? 1.689 9.778 -24.226 1.00 61.00 326 LYS A N 1
ATOM 2542 C CA . LYS A 1 326 ? 2.802 10.587 -23.701 1.00 61.00 326 LYS A CA 1
ATOM 2543 C C . LYS A 1 326 ? 3.218 10.136 -22.299 1.00 61.00 326 LYS A C 1
ATOM 2545 O O . LYS A 1 326 ? 4.407 9.989 -22.032 1.00 61.00 326 LYS A O 1
ATOM 2550 N N . ASN A 1 327 ? 2.247 9.839 -21.441 1.00 61.66 327 ASN A N 1
ATOM 2551 C CA . ASN A 1 327 ? 2.429 9.367 -20.077 1.00 61.66 327 ASN A CA 1
ATOM 2552 C C . ASN A 1 327 ? 1.956 7.907 -19.944 1.00 61.66 327 ASN A C 1
ATOM 2554 O O . ASN A 1 327 ? 0.935 7.602 -19.323 1.00 61.66 327 ASN A O 1
ATOM 2558 N N . LYS A 1 328 ? 2.749 6.977 -20.505 1.00 63.75 328 LYS A N 1
ATOM 2559 C CA . LYS A 1 328 ? 2.498 5.520 -20.410 1.00 63.75 328 LYS A CA 1
ATOM 2560 C C . LYS A 1 328 ? 2.358 5.029 -18.962 1.00 63.75 328 LYS A C 1
ATOM 2562 O O . LYS A 1 328 ? 1.789 3.967 -18.723 1.00 63.75 328 LYS A O 1
ATOM 2567 N N . PHE A 1 329 ? 2.900 5.782 -18.005 1.00 64.31 329 PHE A N 1
ATOM 2568 C CA . PHE A 1 329 ? 2.814 5.490 -16.582 1.00 64.31 329 PHE A CA 1
ATOM 2569 C C . PHE A 1 329 ? 1.404 5.772 -16.026 1.00 64.31 329 PHE A C 1
ATOM 2571 O O . PHE A 1 329 ? 0.824 4.901 -15.372 1.00 64.31 329 PHE A O 1
ATOM 2578 N N . GLY A 1 330 ? 0.811 6.922 -16.371 1.00 66.06 330 GLY A N 1
ATOM 2579 C CA . GLY A 1 330 ? -0.516 7.354 -15.913 1.00 66.06 330 GLY A CA 1
ATOM 2580 C C . GLY A 1 330 ? -1.676 6.444 -16.336 1.00 66.06 330 GLY A C 1
ATOM 2581 O O . GLY A 1 330 ? -2.656 6.318 -15.602 1.00 66.06 330 GLY A O 1
ATOM 2582 N N . GLY A 1 331 ? -1.559 5.718 -17.453 1.00 70.00 331 GLY A N 1
ATOM 2583 C CA . GLY A 1 331 ? -2.630 4.833 -17.942 1.00 70.00 331 GLY A CA 1
ATOM 2584 C C . GLY A 1 331 ? -3.051 3.728 -16.986 1.00 70.00 331 GLY A C 1
ATOM 2585 O O . GLY A 1 331 ? -4.221 3.363 -16.942 1.00 70.00 331 GLY A O 1
ATOM 2586 N N . ASN A 1 332 ? -2.133 3.246 -16.151 1.00 68.81 332 ASN A N 1
ATOM 2587 C CA . ASN A 1 332 ? -2.443 2.180 -15.199 1.00 68.81 332 ASN A CA 1
ATOM 2588 C C . ASN A 1 332 ? -3.244 2.674 -13.987 1.00 68.81 332 ASN A C 1
ATOM 2590 O O . ASN A 1 332 ? -3.954 1.891 -13.351 1.00 68.81 332 ASN A O 1
ATOM 2594 N N . PHE A 1 333 ? -3.136 3.967 -13.681 1.00 79.88 333 PHE A N 1
ATOM 2595 C CA . PHE A 1 333 ? -3.722 4.590 -12.497 1.00 79.88 333 PHE A CA 1
ATOM 2596 C C . PHE A 1 333 ? -4.905 5.506 -12.823 1.00 79.88 333 PHE A C 1
ATOM 2598 O O . PHE A 1 333 ? -5.598 5.981 -11.926 1.00 79.88 333 PHE A O 1
ATOM 2605 N N . SER A 1 334 ? -5.150 5.739 -14.110 1.00 80.50 334 SER A N 1
ATOM 2606 C CA . SER A 1 334 ? -6.153 6.676 -14.587 1.00 80.50 334 SER A CA 1
ATOM 2607 C C . SER A 1 334 ? -7.562 6.319 -14.104 1.00 80.50 334 SER A C 1
ATOM 2609 O O . SER A 1 334 ? -7.974 5.160 -14.137 1.00 80.50 334 SER A O 1
ATOM 2611 N N . GLY A 1 335 ? -8.295 7.324 -13.616 1.00 79.56 335 GLY A N 1
ATOM 2612 C CA . GLY A 1 335 ? -9.658 7.174 -13.096 1.00 79.56 335 GLY A CA 1
ATOM 2613 C C . GLY A 1 335 ? -9.776 6.509 -11.717 1.00 79.56 335 GLY A C 1
ATOM 2614 O O . GLY A 1 335 ? -10.898 6.353 -11.219 1.00 79.56 335 GLY A O 1
ATOM 2615 N N . ARG A 1 336 ? -8.658 6.117 -11.091 1.00 87.12 336 ARG A N 1
ATOM 2616 C CA . ARG A 1 336 ? -8.646 5.390 -9.815 1.00 87.12 336 ARG A CA 1
ATOM 2617 C C . ARG A 1 336 ? -8.549 6.313 -8.610 1.00 87.12 336 ARG A C 1
ATOM 2619 O O . ARG A 1 336 ? -8.176 7.479 -8.705 1.00 87.12 336 ARG A O 1
ATOM 2626 N N . LEU A 1 337 ? -8.865 5.749 -7.450 1.00 91.88 337 LEU A N 1
ATOM 2627 C CA . LEU A 1 337 ? -8.568 6.360 -6.164 1.00 91.88 337 LEU A CA 1
ATOM 2628 C C . LEU A 1 337 ? -7.154 5.951 -5.733 1.00 91.88 337 LEU A C 1
ATOM 2630 O O . LEU A 1 337 ? -6.858 4.756 -5.662 1.00 91.88 337 LEU A O 1
ATOM 2634 N N . LEU A 1 338 ? -6.309 6.941 -5.461 1.00 93.25 338 LEU A N 1
ATOM 2635 C CA . LEU A 1 338 ? -4.995 6.787 -4.855 1.00 93.25 338 LEU A CA 1
ATOM 2636 C C . LEU A 1 338 ? -5.075 7.189 -3.384 1.00 93.25 338 LEU A C 1
ATOM 2638 O O . LEU A 1 338 ? -5.601 8.250 -3.041 1.00 93.25 338 LEU A O 1
ATOM 2642 N N . ILE A 1 339 ? -4.534 6.341 -2.524 1.00 94.94 339 ILE A N 1
ATOM 2643 C CA . ILE A 1 339 ? -4.496 6.542 -1.086 1.00 94.94 339 ILE A CA 1
ATOM 2644 C C . ILE A 1 339 ? -3.054 6.475 -0.599 1.00 94.94 339 ILE A C 1
ATOM 2646 O O . ILE A 1 339 ? -2.297 5.594 -1.002 1.00 94.94 339 ILE A O 1
ATOM 2650 N N . ASN A 1 340 ? -2.690 7.378 0.304 1.00 95.56 340 ASN A N 1
ATOM 2651 C CA . ASN A 1 340 ? -1.487 7.238 1.110 1.00 95.56 340 ASN A CA 1
ATOM 2652 C C . ASN A 1 340 ? -1.845 7.124 2.589 1.00 95.56 340 ASN A C 1
ATOM 2654 O O . ASN A 1 340 ? -2.760 7.795 3.069 1.00 95.56 340 ASN A O 1
ATOM 2658 N N . LEU A 1 341 ? -1.143 6.231 3.277 1.00 91.44 341 LEU A N 1
ATOM 2659 C CA . LEU A 1 341 ? -1.333 5.947 4.689 1.00 91.44 341 LEU A CA 1
ATOM 2660 C C . LEU A 1 341 ? 0.026 6.084 5.384 1.00 91.44 341 LEU A C 1
ATOM 2662 O O . LEU A 1 341 ? 0.790 5.123 5.434 1.00 91.44 341 LEU A O 1
ATOM 2666 N N . SER A 1 342 ? 0.335 7.284 5.872 1.00 84.75 342 SER A N 1
ATOM 2667 C CA . SER A 1 342 ? 1.629 7.611 6.482 1.00 84.75 342 SER A CA 1
ATOM 2668 C C . SER A 1 342 ? 1.461 7.996 7.957 1.00 84.75 342 SER A C 1
ATOM 2670 O O . SER A 1 342 ? 0.543 8.770 8.251 1.00 84.75 342 SER A O 1
ATOM 2672 N N . PRO A 1 343 ? 2.309 7.495 8.875 1.00 72.62 343 PRO A N 1
ATOM 2673 C CA . PRO A 1 343 ? 2.294 7.909 10.279 1.00 72.62 343 PRO A CA 1
ATOM 2674 C C . PRO A 1 343 ? 2.502 9.418 10.445 1.00 72.62 343 PRO A C 1
ATOM 2676 O O . PRO A 1 343 ? 3.254 10.007 9.632 1.00 72.62 343 PRO A O 1
#

Sequence (343 aa):
MSSAIVLPEGRIQEGHLKNLCALFDVVHIAMPWVMEPTAAMVEASRLALLQIHRPKEALGRDTELRSLLKEYKNLALSYREGGLSSYLRAVILGDKEETRWEVSETIKLMSSKGSVTQGTEGLYLQILLHLYQQTQESRNQAKIDLDSLEMSGSPLAEALGEEGTLESLDPDAESIDIKIPMDKSTLREVLRAWKALFPSVPEASQIVATLNQEVFDLITGEFEEAMNADIASARSLKVHDISLVACVDIPWQEFGSRQIKEIRNKAKELFDLASTKSGQGTDPVLDEKKKLLIQGIKNYAANQKHNTLTLKVCRLPILPDEDLKKNKFGGNFSGRLLINLSP

Mean predicted aligned error: 12.62 Å

Radius of gyration: 22.49 Å; Cα contacts (8 Å, |Δi|>4): 423; chains: 1; bounding box: 56×50×66 Å

Solvent-accessible surface area (backbone atoms only — not comparable to full-atom values): 19899 Å² total; per-residue (Å²): 132,47,42,32,37,41,47,81,53,54,70,67,57,57,46,63,48,37,42,48,50,46,47,25,58,31,38,33,32,50,30,50,83,90,61,75,76,43,74,55,49,51,53,35,34,75,70,60,32,37,46,81,43,61,48,82,73,73,69,85,50,70,64,56,57,53,47,51,54,51,53,44,57,61,43,55,75,74,43,90,82,67,63,62,74,64,47,54,52,48,65,68,70,62,81,64,100,79,51,72,65,56,46,59,50,46,53,57,46,54,78,72,46,97,79,75,70,79,68,55,58,59,52,51,35,42,51,50,51,50,38,50,43,49,32,51,52,52,51,52,48,54,48,52,52,50,56,49,46,70,70,68,49,65,79,69,61,52,76,73,75,56,96,68,83,75,77,74,76,68,78,89,68,72,72,80,76,69,64,64,77,84,45,76,67,49,51,54,49,47,51,49,30,48,40,68,53,34,71,79,53,77,51,93,88,44,33,39,31,21,65,47,65,70,58,48,53,49,54,53,48,56,50,32,57,70,71,30,91,42,80,95,69,56,58,80,74,71,68,45,80,43,78,35,67,53,43,53,87,60,58,79,81,52,68,76,36,70,66,41,50,52,34,22,52,40,40,38,55,40,50,56,50,54,65,70,58,90,68,90,71,90,53,69,68,58,55,48,38,50,50,54,35,41,50,46,48,42,71,71,48,69,87,52,82,83,46,60,25,41,38,37,43,29,57,39,63,74,67,54,74,73,55,28,70,74,36,67,72,52,60,82,52,44,59,30,42,41,33,34,55,36,112